Protein AF-A0A087AH52-F1 (afdb_monomer_lite)

Radius of gyration: 27.97 Å; chains: 1; bounding box: 68×34×110 Å

Sequence (231 aa):
MNVKKIAAAGIAAACLISVAACGGNGSADSNNKSGVTYPEIKLGETGKDLKAEITFFNGRTDMGLASYPGKNWESYMKDFNEMYPGIKVKVQTDSNYADSALTRLQANNDSWDVMMIPAVDRSEFSNYFVSYGATEDMDKEIKLANEKAYDGQTYGIATDGQTSGVVYNAKVFKDAGVTELPKTPEEFQAALKKIKENTKAIPLYTNFAEAWAMAPGTPTSAATRPATRSS

pLDDT: mean 82.82, std 21.47, range [30.58, 98.0]

Organism: NCBI:txid35760

Foldseek 3Di:
DDDDDDDDDDDDDDDPDDDDDDDDDDDDPFPPPPPDAQVNDDQLPPCLVDAEEFEEEEAPVLLVDPPNPDNHPVNVQVVSCVSRVRYHYHYDHDNVRQVVVVVVQVVVDRPHDHYDDHPDDLVCLSVRFGFNAFLVSVVVVAPPQVVSHDRRTRGDGDPDDDAAEEAEDPVLLVQLVNPDDDPDPVSLVVSLVSSVVRHQWNQWDQVVVRVVSVDPGHHTYGTDDRDDDDD

Secondary structure (DSSP, 8-state):
--------------------------------TT---GGG--TTTTTTT--EEEEEEES--GGGSTT-SS--HHHHHHHHHHH-TTEEEEEEE-TTHHHHHHHHHHTTSSS-SEE---S--GGGHHHHS---EEHHHHHHHSTTTTTTEETTEE----SS-----EEE-HHHHHHTT--S---SHHHHHHHHHHHHHH-SB-SEE--TT-GGGGSTTPPEEES--B-----

InterPro domains:
  IPR006059 Bacterial-type extracellular solute-binding protein [PF01547] (70-224)
  IPR050490 Bacterial solute-binding protein 1 [PTHR43649] (11-212)

Structure (mmCIF, N/CA/C/O backbone):
data_AF-A0A087AH52-F1
#
_entry.id   AF-A0A087AH52-F1
#
loop_
_atom_site.group_PDB
_atom_site.id
_atom_site.type_symbol
_atom_site.label_atom_id
_atom_site.label_alt_id
_atom_site.label_comp_id
_atom_site.label_asym_id
_atom_site.label_entity_id
_atom_site.label_seq_id
_atom_site.pdbx_PDB_ins_code
_atom_site.Cartn_x
_atom_site.Cartn_y
_atom_site.Cartn_z
_atom_site.occupancy
_atom_site.B_iso_or_equiv
_atom_site.auth_seq_id
_atom_site.auth_comp_id
_atom_site.auth_asym_id
_atom_site.auth_atom_id
_atom_site.pdbx_PDB_model_num
ATOM 1 N N . MET A 1 1 ? 39.778 16.224 -73.971 1.00 31.42 1 MET A N 1
ATOM 2 C CA . MET A 1 1 ? 40.735 15.186 -74.418 1.00 31.42 1 MET A CA 1
ATOM 3 C C . MET A 1 1 ? 41.570 14.786 -73.210 1.00 31.42 1 MET A C 1
ATOM 5 O O . MET A 1 1 ? 42.331 15.611 -72.742 1.00 31.42 1 MET A O 1
ATOM 9 N N . ASN A 1 2 ? 41.202 13.693 -72.527 1.00 30.58 2 ASN A N 1
ATOM 10 C CA . ASN A 1 2 ? 41.826 12.352 -72.641 1.00 30.58 2 ASN A CA 1
ATOM 11 C C . ASN A 1 2 ? 43.027 12.249 -71.660 1.00 30.58 2 ASN A C 1
ATOM 13 O O . ASN A 1 2 ? 43.923 13.063 -71.771 1.00 30.58 2 ASN A O 1
ATOM 17 N N . VAL A 1 3 ? 43.154 11.327 -70.688 1.00 39.75 3 VAL A N 1
ATOM 18 C CA . VAL A 1 3 ? 42.605 9.967 -70.508 1.00 39.75 3 VAL A CA 1
ATOM 19 C C . VAL A 1 3 ? 42.610 9.552 -69.013 1.00 39.75 3 VAL A C 1
ATOM 21 O O . VAL A 1 3 ? 43.434 9.998 -68.226 1.00 39.75 3 VAL A O 1
ATOM 24 N N . LYS A 1 4 ? 41.669 8.653 -68.698 1.00 35.91 4 LYS A N 1
ATOM 25 C CA . LYS A 1 4 ? 41.404 7.809 -67.511 1.00 35.91 4 LYS A CA 1
ATOM 26 C C . LYS A 1 4 ? 42.568 6.924 -67.007 1.00 35.91 4 LYS A C 1
ATOM 28 O O . LYS A 1 4 ? 43.430 6.598 -67.819 1.00 35.91 4 LYS A O 1
ATOM 33 N N . LYS A 1 5 ? 42.389 6.373 -65.775 1.00 39.25 5 LYS A N 1
ATOM 34 C CA . LYS A 1 5 ? 42.704 5.004 -65.222 1.00 39.25 5 LYS A CA 1
ATOM 35 C C . LYS A 1 5 ? 43.359 5.109 -63.816 1.00 39.25 5 LYS A C 1
ATOM 37 O O . LYS A 1 5 ? 44.187 5.989 -63.668 1.00 39.25 5 LYS A O 1
ATOM 42 N N . ILE A 1 6 ? 43.118 4.346 -62.732 1.00 45.62 6 ILE A N 1
ATOM 43 C CA . ILE A 1 6 ? 42.482 3.053 -62.339 1.00 45.62 6 ILE A CA 1
ATOM 44 C C . ILE A 1 6 ? 42.368 3.116 -60.778 1.00 45.62 6 ILE A C 1
ATOM 46 O O . ILE A 1 6 ? 43.299 3.601 -60.150 1.00 45.62 6 ILE A O 1
ATOM 50 N N . ALA A 1 7 ? 41.199 2.950 -60.142 1.00 35.47 7 ALA A N 1
ATOM 51 C CA . ALA A 1 7 ? 40.598 1.746 -59.517 1.00 35.47 7 ALA A CA 1
ATOM 52 C C . ALA A 1 7 ? 41.152 1.261 -58.146 1.00 35.47 7 ALA A C 1
ATOM 54 O O . ALA A 1 7 ? 42.284 0.802 -58.061 1.00 35.47 7 ALA A O 1
ATOM 55 N N . ALA A 1 8 ? 40.269 1.264 -57.132 1.00 35.78 8 ALA A N 1
ATOM 56 C CA . ALA A 1 8 ? 40.063 0.258 -56.066 1.00 35.78 8 ALA A CA 1
ATOM 57 C C . ALA A 1 8 ? 38.744 0.654 -55.346 1.00 35.78 8 ALA A C 1
ATOM 59 O O . ALA A 1 8 ? 38.687 1.711 -54.733 1.00 35.78 8 ALA A O 1
ATOM 60 N N . ALA A 1 9 ? 37.566 0.090 -55.634 1.00 35.44 9 ALA A N 1
ATOM 61 C CA . ALA A 1 9 ? 37.052 -1.254 -55.337 1.00 35.44 9 ALA A CA 1
ATOM 62 C C . ALA A 1 9 ? 36.956 -1.564 -53.827 1.00 35.44 9 ALA A C 1
ATOM 64 O O . ALA A 1 9 ? 37.942 -1.918 -53.193 1.00 35.44 9 ALA A O 1
ATOM 65 N N . GLY A 1 10 ? 35.729 -1.466 -53.298 1.00 35.03 10 GLY A N 1
ATOM 66 C CA . GLY A 1 10 ? 35.311 -1.913 -51.968 1.00 35.03 10 GLY A CA 1
ATOM 67 C C . GLY A 1 10 ? 33.794 -1.748 -51.796 1.00 35.03 10 GLY A C 1
ATOM 68 O O . GLY A 1 10 ? 33.344 -0.763 -51.226 1.00 35.03 10 GLY A O 1
ATOM 69 N N . ILE A 1 11 ? 33.010 -2.675 -52.359 1.00 39.00 11 ILE A N 1
ATOM 70 C CA . ILE A 1 11 ? 31.549 -2.800 -52.196 1.00 39.00 11 ILE A CA 1
ATOM 71 C C . ILE A 1 11 ? 31.272 -3.977 -51.255 1.00 39.00 11 ILE A C 1
ATOM 73 O O . ILE A 1 11 ? 31.766 -5.066 -51.532 1.00 39.00 11 ILE A O 1
ATOM 77 N N . ALA A 1 12 ? 30.457 -3.757 -50.216 1.00 38.88 12 ALA A N 1
ATOM 78 C CA . ALA A 1 12 ? 29.401 -4.644 -49.679 1.00 38.88 12 ALA A CA 1
ATOM 79 C C . ALA A 1 12 ? 28.967 -4.083 -48.304 1.00 38.88 12 ALA A C 1
ATOM 81 O O . ALA A 1 12 ? 29.761 -4.050 -47.374 1.00 38.88 12 ALA A O 1
ATOM 82 N N . ALA A 1 13 ? 27.827 -3.400 -48.173 1.00 37.38 13 ALA A N 1
ATOM 83 C CA . ALA A 1 13 ? 26.468 -3.951 -48.095 1.00 37.38 13 ALA A CA 1
ATOM 84 C C . ALA A 1 13 ? 26.208 -4.767 -46.811 1.00 37.38 13 ALA A C 1
ATOM 86 O O . ALA A 1 13 ? 26.451 -5.967 -46.777 1.00 37.38 13 ALA A O 1
ATOM 87 N N . ALA A 1 14 ? 25.638 -4.104 -45.799 1.00 38.28 14 ALA A N 1
ATOM 88 C CA . ALA A 1 14 ? 24.735 -4.704 -44.812 1.00 38.28 14 ALA A CA 1
ATOM 89 C C . ALA A 1 14 ? 23.877 -3.598 -44.167 1.00 38.28 14 ALA A C 1
ATOM 91 O O . ALA A 1 14 ? 24.086 -3.194 -43.026 1.00 38.28 14 ALA A O 1
ATOM 92 N N . CYS A 1 15 ? 22.917 -3.068 -44.931 1.00 39.41 15 CYS A N 1
ATOM 93 C CA . CYS A 1 15 ? 21.769 -2.375 -44.354 1.00 39.41 15 CYS A CA 1
ATOM 94 C C . CYS A 1 15 ? 20.817 -3.444 -43.809 1.00 39.41 15 CYS A C 1
ATOM 96 O O . CYS A 1 15 ? 20.178 -4.143 -44.591 1.00 39.41 15 CYS A O 1
ATOM 98 N N . LEU A 1 16 ? 20.711 -3.562 -42.487 1.00 41.31 16 LEU A N 1
ATOM 99 C CA . LEU A 1 16 ? 19.579 -4.220 -41.838 1.00 41.31 16 LEU A CA 1
ATOM 100 C C . LEU A 1 16 ? 18.700 -3.128 -41.233 1.00 41.31 16 LEU A C 1
ATOM 102 O O . LEU A 1 16 ? 18.855 -2.738 -40.082 1.00 41.31 16 LEU A O 1
ATOM 106 N N . ILE A 1 17 ? 17.805 -2.604 -42.070 1.00 48.72 17 ILE A N 1
ATOM 107 C CA . ILE A 1 17 ? 16.614 -1.878 -41.636 1.00 48.72 17 ILE A CA 1
ATOM 108 C C . ILE A 1 17 ? 15.491 -2.913 -41.633 1.00 48.72 17 ILE A C 1
ATOM 110 O O . ILE A 1 17 ? 15.076 -3.405 -42.680 1.00 48.72 17 ILE A O 1
ATOM 114 N N . SER A 1 18 ? 15.036 -3.288 -40.447 1.00 44.72 18 SER A N 1
ATOM 115 C CA . SER A 1 18 ? 13.793 -4.017 -40.173 1.00 44.72 18 SER A CA 1
ATOM 116 C C . SER A 1 18 ? 13.484 -3.656 -38.717 1.00 44.72 18 SER A C 1
ATOM 118 O O . SER A 1 18 ? 14.305 -3.925 -37.856 1.00 44.72 18 SER A O 1
ATOM 120 N N . VAL A 1 19 ? 12.427 -2.935 -38.359 1.00 47.91 19 VAL A N 1
ATOM 121 C CA . VAL A 1 19 ? 11.028 -3.145 -38.718 1.00 47.91 19 VAL A CA 1
ATOM 122 C C . VAL A 1 19 ? 10.315 -1.791 -38.715 1.00 47.91 19 VAL A C 1
ATOM 124 O O . VAL A 1 19 ? 10.335 -1.067 -37.725 1.00 47.91 19 VAL A O 1
ATOM 127 N N . ALA A 1 20 ? 9.655 -1.473 -39.827 1.00 48.66 20 ALA A N 1
ATOM 128 C CA . ALA A 1 20 ? 8.549 -0.533 -39.828 1.00 48.66 20 ALA A CA 1
ATOM 129 C C . ALA A 1 20 ? 7.316 -1.280 -39.302 1.00 48.66 20 ALA A C 1
ATOM 131 O O . ALA A 1 20 ? 6.776 -2.142 -39.994 1.00 48.66 20 ALA A O 1
ATOM 132 N N . ALA A 1 21 ? 6.893 -0.970 -38.078 1.00 41.81 21 ALA A N 1
ATOM 133 C CA . ALA A 1 21 ? 5.553 -1.276 -37.600 1.00 41.81 21 ALA A CA 1
ATOM 134 C C . ALA A 1 21 ? 4.705 -0.014 -37.804 1.00 41.81 21 ALA A C 1
ATOM 136 O O . ALA A 1 21 ? 4.865 0.985 -37.107 1.00 41.81 21 ALA A O 1
ATOM 137 N N . CYS A 1 22 ? 3.854 -0.033 -38.827 1.00 51.62 22 CYS A N 1
ATOM 138 C CA . CYS A 1 22 ? 2.815 0.968 -39.017 1.00 51.62 22 CYS A CA 1
ATOM 139 C C . CYS A 1 22 ? 1.631 0.656 -38.094 1.00 51.62 22 CYS A C 1
ATOM 141 O O . CYS A 1 22 ? 1.093 -0.446 -38.164 1.00 51.62 22 CYS A O 1
ATOM 143 N N . GLY A 1 23 ? 1.162 1.655 -37.342 1.00 37.69 23 GLY A N 1
ATOM 144 C CA . GLY A 1 23 ? -0.216 1.702 -36.847 1.00 37.69 23 GLY A CA 1
ATOM 145 C C . GLY A 1 23 ?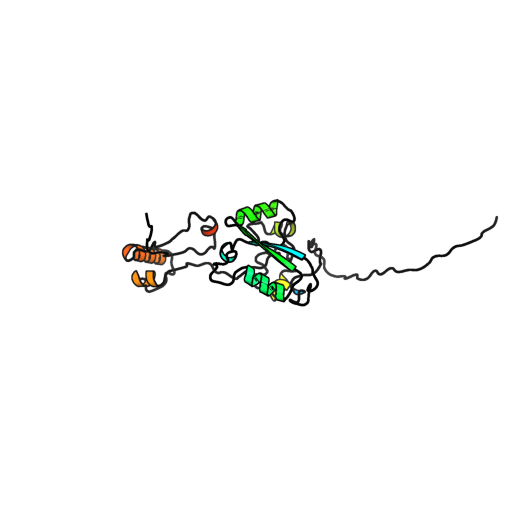 -0.373 2.351 -35.475 1.00 37.69 23 GLY A C 1
ATOM 146 O O . GLY A 1 23 ? -0.037 1.733 -34.477 1.00 37.69 23 GLY A O 1
ATOM 147 N N . GLY A 1 24 ? -0.961 3.552 -35.428 1.00 31.25 24 GLY A N 1
ATOM 148 C CA . GLY A 1 24 ? -1.567 4.102 -34.209 1.00 31.25 24 GLY A CA 1
ATOM 149 C C . GLY A 1 24 ? -1.030 5.466 -33.791 1.00 31.25 24 GLY A C 1
ATOM 150 O O . GLY A 1 24 ? 0.031 5.586 -33.199 1.00 31.25 24 GLY A O 1
ATOM 151 N N . ASN A 1 25 ? -1.792 6.505 -34.106 1.00 41.78 25 ASN A N 1
ATOM 152 C CA . ASN A 1 25 ? -1.559 7.884 -33.710 1.00 41.78 25 ASN A CA 1
ATOM 153 C C . ASN A 1 25 ? -1.815 8.057 -32.200 1.00 41.78 25 ASN A C 1
ATOM 155 O O . ASN A 1 25 ? -2.970 8.077 -31.785 1.00 41.78 25 ASN A O 1
ATOM 159 N N . GLY A 1 26 ? -0.755 8.216 -31.408 1.00 31.47 26 GLY A N 1
ATOM 160 C CA . GLY A 1 26 ? -0.831 8.541 -29.985 1.00 31.47 26 GLY A CA 1
ATOM 161 C C . GLY A 1 26 ? 0.561 8.825 -29.435 1.00 31.47 26 GLY A C 1
ATOM 162 O O . GLY A 1 26 ? 1.330 7.904 -29.185 1.00 31.47 26 GLY A O 1
ATOM 163 N N . SER A 1 27 ? 0.907 10.105 -29.309 1.00 40.59 27 SER A N 1
ATOM 164 C CA . SER A 1 27 ? 2.109 10.533 -28.598 1.00 40.59 27 SER A CA 1
ATOM 165 C C . SER A 1 27 ? 2.006 10.114 -27.134 1.00 40.59 27 SER A C 1
ATOM 167 O O . SER A 1 27 ? 1.254 10.724 -26.386 1.00 40.59 27 SER A O 1
ATOM 169 N N . ALA A 1 28 ? 2.800 9.132 -26.728 1.00 40.09 28 ALA A N 1
ATOM 170 C CA . ALA A 1 28 ? 3.216 8.959 -25.347 1.00 40.09 28 ALA A CA 1
ATOM 171 C C . ALA A 1 28 ? 4.722 8.704 -25.379 1.00 40.09 28 ALA A C 1
ATOM 173 O O . ALA A 1 28 ? 5.181 7.680 -25.884 1.00 40.09 28 ALA A O 1
ATOM 174 N N . ASP A 1 29 ? 5.488 9.684 -24.906 1.00 41.81 29 ASP A N 1
ATOM 175 C CA . ASP A 1 29 ? 6.926 9.566 -24.696 1.00 41.81 29 ASP A CA 1
ATOM 176 C C . ASP A 1 29 ? 7.144 8.527 -23.588 1.00 41.81 29 ASP A C 1
ATOM 178 O O . ASP A 1 29 ? 7.034 8.792 -22.389 1.00 41.81 29 ASP A O 1
ATOM 182 N N . SER A 1 30 ? 7.288 7.271 -24.001 1.00 46.94 30 SER A N 1
ATOM 183 C CA . SER A 1 30 ? 7.420 6.140 -23.102 1.00 46.94 30 SER A CA 1
ATOM 184 C C . SER A 1 30 ? 8.832 6.141 -22.524 1.00 46.94 30 SER A C 1
ATOM 186 O O . SER A 1 30 ? 9.767 5.660 -23.160 1.00 46.94 30 SER A O 1
ATOM 188 N N . ASN A 1 31 ? 8.972 6.602 -21.278 1.00 55.53 31 ASN A N 1
ATOM 189 C CA . ASN A 1 31 ? 10.197 6.538 -20.462 1.00 55.53 31 ASN A CA 1
ATOM 190 C C . ASN A 1 31 ? 10.726 5.102 -20.192 1.00 55.53 31 ASN A C 1
ATOM 192 O O . ASN A 1 31 ? 11.600 4.889 -19.352 1.00 55.53 31 ASN A O 1
ATOM 196 N N . ASN A 1 32 ? 10.225 4.089 -20.904 1.00 58.91 32 ASN A N 1
ATOM 197 C CA . ASN A 1 32 ? 10.656 2.704 -20.801 1.00 58.91 32 ASN A CA 1
ATOM 198 C C . ASN A 1 32 ? 11.791 2.405 -21.795 1.00 58.91 32 ASN A C 1
ATOM 200 O O . ASN A 1 32 ? 11.557 1.991 -22.928 1.00 58.91 32 ASN A O 1
ATOM 204 N N . LYS A 1 33 ? 13.042 2.570 -21.351 1.00 56.81 33 LYS A N 1
ATOM 205 C CA . LYS A 1 33 ? 14.242 2.304 -22.173 1.00 56.81 33 LYS A CA 1
ATOM 206 C C . LYS A 1 33 ? 14.393 0.840 -22.618 1.00 56.81 33 LYS A C 1
ATOM 208 O O . LYS A 1 33 ? 15.148 0.577 -23.547 1.00 56.81 33 LYS A O 1
ATOM 213 N N . SER A 1 34 ? 13.715 -0.097 -21.949 1.00 63.31 34 SER A N 1
ATOM 214 C CA . SER A 1 34 ? 13.733 -1.532 -22.271 1.00 63.31 34 SER A CA 1
ATOM 215 C C . SER A 1 34 ? 12.694 -1.904 -23.338 1.00 63.31 34 SER A C 1
ATOM 217 O O . SER A 1 34 ? 12.833 -2.920 -24.011 1.00 63.31 34 SER A O 1
ATOM 219 N N . GLY A 1 35 ? 11.640 -1.092 -23.491 1.00 76.06 35 GLY A N 1
ATOM 220 C CA . GLY A 1 35 ? 10.516 -1.370 -24.389 1.00 76.06 35 GLY A CA 1
ATOM 221 C C . GLY A 1 35 ? 9.603 -2.523 -23.951 1.00 76.06 35 GLY A C 1
ATOM 222 O O . GLY A 1 35 ? 8.629 -2.787 -24.640 1.00 76.06 35 GLY A O 1
ATOM 223 N N . VAL A 1 36 ? 9.891 -3.188 -22.823 1.00 84.38 36 VAL A N 1
ATOM 224 C CA . VAL A 1 36 ? 9.095 -4.306 -22.283 1.00 84.38 36 VAL A CA 1
ATOM 225 C C . VAL A 1 36 ? 8.054 -3.791 -21.296 1.00 84.38 36 VAL A C 1
ATOM 227 O O . VAL A 1 36 ? 8.402 -3.157 -20.298 1.00 84.38 36 VAL A O 1
ATOM 230 N N . THR A 1 37 ? 6.791 -4.100 -21.548 1.00 91.56 37 THR A N 1
ATOM 231 C CA . THR A 1 37 ? 5.650 -3.777 -20.685 1.00 91.56 37 THR A CA 1
ATOM 232 C C . THR A 1 37 ? 5.288 -4.951 -19.774 1.00 91.56 37 THR A C 1
ATOM 234 O O . THR A 1 37 ? 5.687 -6.092 -19.995 1.00 91.56 37 THR A O 1
ATOM 237 N N . TYR A 1 38 ? 4.540 -4.679 -18.709 1.00 93.56 38 TYR A N 1
ATOM 238 C CA . TYR A 1 38 ? 4.148 -5.667 -17.707 1.00 93.56 38 TYR A CA 1
ATOM 239 C C . TYR A 1 38 ? 3.416 -6.888 -18.293 1.00 93.56 38 TYR A C 1
ATOM 241 O O . TYR A 1 38 ? 3.819 -7.998 -17.941 1.00 93.56 38 TYR A O 1
ATOM 249 N N . PRO A 1 39 ? 2.435 -6.754 -19.215 1.00 93.81 39 PRO A N 1
ATOM 250 C CA . PRO A 1 39 ? 1.752 -7.918 -19.794 1.00 93.81 39 PRO A CA 1
ATOM 251 C C . PRO A 1 39 ? 2.673 -8.848 -20.604 1.00 93.81 39 PRO A C 1
ATOM 253 O O . PRO A 1 39 ? 2.341 -10.005 -20.848 1.00 93.81 39 PRO A O 1
ATOM 256 N N . GLU A 1 40 ? 3.845 -8.367 -21.025 1.00 93.56 40 GLU A N 1
ATOM 257 C CA . GLU A 1 40 ? 4.819 -9.142 -21.801 1.00 93.56 40 GLU A CA 1
ATOM 258 C C . GLU A 1 40 ? 5.793 -9.934 -20.909 1.00 93.56 40 GLU A C 1
ATOM 260 O O . GLU A 1 40 ? 6.549 -10.784 -21.395 1.00 93.56 40 GLU A O 1
ATOM 265 N N . ILE A 1 41 ? 5.798 -9.677 -19.596 1.00 94.50 41 ILE A N 1
ATOM 266 C CA . ILE A 1 41 ? 6.715 -10.317 -18.652 1.00 94.50 41 ILE A CA 1
ATOM 267 C C . ILE A 1 41 ? 6.185 -11.691 -18.244 1.00 94.50 41 ILE A C 1
ATOM 269 O O . ILE A 1 41 ? 5.160 -11.828 -17.581 1.00 94.50 41 ILE A O 1
ATOM 273 N N . LYS A 1 42 ? 6.968 -12.728 -18.546 1.00 94.94 42 LYS A N 1
ATOM 274 C CA . LYS A 1 42 ? 6.778 -14.079 -18.014 1.00 94.94 42 LYS A CA 1
ATOM 275 C C . LYS A 1 42 ? 7.718 -14.298 -16.835 1.00 94.94 42 LYS A C 1
ATOM 277 O O . LYS A 1 42 ? 8.934 -14.408 -17.015 1.00 94.94 42 LYS A O 1
ATOM 282 N N . LEU A 1 43 ? 7.160 -14.358 -15.626 1.00 93.88 43 LEU A N 1
ATOM 283 C CA . LEU A 1 43 ? 7.929 -14.562 -14.395 1.00 93.88 43 LEU A CA 1
ATOM 284 C C . LEU A 1 43 ? 8.724 -15.876 -14.446 1.00 93.88 43 LEU A C 1
ATOM 286 O O . LEU A 1 43 ? 8.173 -16.943 -14.704 1.00 93.88 43 LEU A O 1
ATOM 290 N N . GLY A 1 44 ? 10.032 -15.788 -14.200 1.00 92.50 44 GLY A N 1
ATOM 291 C CA . GLY A 1 44 ? 10.971 -16.912 -14.247 1.00 92.50 44 GLY A CA 1
ATOM 292 C C . GLY A 1 44 ? 11.576 -17.197 -15.625 1.00 92.50 44 GLY A C 1
ATOM 293 O O . GLY A 1 44 ? 12.468 -18.047 -15.720 1.00 92.50 44 GLY A O 1
ATOM 294 N N . GLU A 1 45 ? 11.148 -16.476 -16.666 1.00 94.44 45 GLU A N 1
ATOM 295 C CA . GLU A 1 45 ? 11.693 -16.549 -18.028 1.00 94.44 45 GLU A CA 1
ATOM 296 C C . GLU A 1 45 ? 12.281 -15.200 -18.458 1.00 94.44 45 GLU A C 1
ATOM 298 O O . GLU A 1 45 ? 13.486 -15.090 -18.702 1.00 94.44 45 GLU A O 1
ATOM 303 N N . THR A 1 46 ? 11.448 -14.158 -18.514 1.00 94.06 46 THR A N 1
ATOM 304 C CA . THR A 1 46 ? 11.852 -12.822 -18.961 1.00 94.06 46 THR A CA 1
ATOM 305 C C . THR A 1 46 ? 12.855 -12.225 -17.975 1.00 94.06 46 THR A C 1
ATOM 307 O O . THR A 1 46 ? 12.559 -12.118 -16.786 1.00 94.06 46 THR A O 1
ATOM 310 N N . GLY A 1 47 ? 14.039 -11.832 -18.461 1.00 91.50 47 GLY A N 1
ATOM 311 C CA . GLY A 1 47 ? 15.076 -11.159 -17.666 1.00 91.50 47 GLY A CA 1
ATOM 312 C C . GLY A 1 47 ? 15.835 -12.054 -16.678 1.00 91.50 47 GLY A C 1
ATOM 313 O O . GLY A 1 47 ? 16.472 -11.545 -15.758 1.00 91.50 47 GLY A O 1
ATOM 314 N N . LYS A 1 48 ? 15.771 -13.383 -16.823 1.00 92.75 48 LYS A N 1
ATOM 315 C CA . LYS A 1 48 ? 16.394 -14.335 -15.883 1.00 92.75 48 LYS A CA 1
ATOM 316 C C . LYS A 1 48 ? 17.922 -14.212 -15.784 1.00 92.75 48 LYS A C 1
ATOM 318 O O . LYS A 1 48 ? 18.509 -14.545 -14.757 1.00 92.75 48 LYS A O 1
ATOM 323 N N . ASP A 1 49 ? 18.565 -13.763 -16.851 1.00 92.50 49 ASP A N 1
ATOM 324 C CA . ASP A 1 49 ? 20.009 -13.573 -16.973 1.00 92.50 49 ASP A CA 1
ATOM 325 C C . ASP A 1 49 ? 20.488 -12.179 -16.531 1.00 92.50 49 ASP A C 1
ATOM 327 O O . ASP A 1 49 ? 21.699 -11.934 -16.479 1.00 92.50 49 ASP A O 1
ATOM 331 N N . LEU A 1 50 ? 19.564 -11.281 -16.167 1.00 93.69 50 LEU A N 1
ATOM 332 C CA . LEU A 1 50 ? 19.896 -9.940 -15.703 1.00 93.69 50 LEU A CA 1
ATOM 333 C C . LEU A 1 50 ? 20.738 -9.984 -14.428 1.00 93.69 50 LEU A C 1
ATOM 335 O O . LEU A 1 50 ? 20.465 -10.726 -13.481 1.00 93.69 50 LEU A O 1
ATOM 339 N N . LYS A 1 51 ? 21.750 -9.115 -14.397 1.00 96.19 51 LYS A N 1
ATOM 340 C CA . LYS A 1 51 ? 22.554 -8.830 -13.211 1.00 96.19 51 LYS A CA 1
ATOM 341 C C . LYS A 1 51 ? 22.373 -7.373 -12.845 1.00 96.19 51 LYS A C 1
ATOM 343 O O . LYS A 1 51 ? 22.823 -6.498 -13.581 1.00 96.19 51 LYS A O 1
ATOM 348 N N . ALA A 1 52 ? 21.711 -7.127 -11.727 1.00 94.75 52 ALA A N 1
ATOM 349 C CA . ALA A 1 52 ? 21.391 -5.782 -11.281 1.00 94.75 52 ALA A CA 1
ATOM 350 C C . ALA A 1 52 ? 21.373 -5.715 -9.756 1.00 94.75 52 ALA A C 1
ATOM 352 O O . ALA A 1 52 ? 21.178 -6.720 -9.071 1.00 94.75 52 ALA A O 1
ATOM 353 N N . GLU A 1 53 ? 21.553 -4.514 -9.229 1.00 96.94 53 GLU A N 1
ATOM 354 C CA . GLU A 1 53 ? 21.216 -4.200 -7.851 1.00 96.94 53 GLU A CA 1
ATOM 355 C C . GLU A 1 53 ? 20.177 -3.085 -7.892 1.00 96.94 53 GLU A C 1
ATOM 357 O O . GLU A 1 53 ? 20.441 -2.047 -8.488 1.00 96.94 53 GLU A O 1
ATOM 362 N N . ILE A 1 54 ? 19.008 -3.330 -7.305 1.00 96.75 54 ILE A N 1
ATOM 363 C CA . ILE A 1 54 ? 17.897 -2.378 -7.272 1.00 96.75 54 ILE A CA 1
ATOM 364 C C . ILE A 1 54 ? 17.555 -2.015 -5.832 1.00 96.75 54 ILE A C 1
ATOM 366 O O . ILE A 1 54 ? 17.662 -2.843 -4.926 1.00 96.75 54 ILE A O 1
ATOM 370 N N . THR A 1 55 ? 17.113 -0.787 -5.612 1.00 98.00 55 THR A N 1
ATOM 371 C CA . THR A 1 55 ? 16.684 -0.256 -4.324 1.00 98.00 55 THR A CA 1
ATOM 372 C C . THR A 1 55 ? 15.167 -0.117 -4.293 1.00 98.00 55 THR A C 1
ATOM 374 O O . THR A 1 55 ? 14.584 0.643 -5.066 1.00 98.00 55 THR A O 1
ATOM 377 N N . PHE A 1 56 ? 14.533 -0.826 -3.357 1.00 97.62 56 PHE A N 1
ATOM 378 C CA . PHE A 1 56 ? 13.100 -0.759 -3.091 1.00 97.62 56 PHE A CA 1
ATOM 379 C C . PHE A 1 56 ? 12.820 0.072 -1.833 1.00 97.62 56 PHE A C 1
ATOM 381 O O . PHE A 1 56 ? 13.157 -0.342 -0.723 1.00 97.62 56 PHE A O 1
ATOM 388 N N . PHE A 1 57 ? 12.181 1.230 -2.003 1.00 97.31 57 PHE A N 1
ATOM 389 C CA . PHE A 1 57 ? 11.824 2.153 -0.929 1.00 97.31 57 PHE A CA 1
ATOM 390 C C . PHE A 1 57 ? 10.334 2.054 -0.552 1.00 97.31 57 PHE A C 1
ATOM 392 O O . PHE A 1 57 ? 9.463 2.184 -1.410 1.00 97.31 57 PHE A O 1
ATOM 399 N N . ASN A 1 58 ? 10.015 1.817 0.727 1.00 96.38 58 ASN A N 1
ATOM 400 C CA . ASN A 1 58 ? 8.626 1.676 1.190 1.00 96.38 58 ASN A CA 1
ATOM 401 C C . ASN A 1 58 ? 8.396 2.120 2.649 1.00 96.38 58 ASN A C 1
ATOM 403 O O . ASN A 1 58 ? 9.336 2.281 3.422 1.00 96.38 58 ASN A O 1
ATOM 407 N N . GLY A 1 59 ? 7.130 2.294 3.042 1.00 94.62 59 GLY A N 1
ATOM 408 C CA . GLY A 1 59 ? 6.750 2.717 4.400 1.00 94.62 59 GLY A CA 1
ATOM 409 C C . GLY A 1 59 ? 6.557 1.585 5.417 1.00 94.62 59 GLY A C 1
ATOM 410 O O . GLY A 1 59 ? 6.221 1.849 6.569 1.00 94.62 59 GLY A O 1
ATOM 411 N N . ARG A 1 60 ? 6.745 0.315 5.030 1.00 95.44 60 ARG A N 1
ATOM 412 C CA . ARG A 1 60 ? 6.535 -0.859 5.899 1.00 95.44 60 ARG A CA 1
ATOM 413 C C . ARG A 1 60 ? 7.778 -1.156 6.731 1.00 95.44 60 ARG A C 1
ATOM 415 O O . ARG A 1 60 ? 8.441 -2.179 6.550 1.00 95.44 60 ARG A O 1
ATOM 422 N N . THR A 1 61 ? 8.101 -0.235 7.639 1.00 95.44 61 THR A N 1
ATOM 423 C CA . THR A 1 61 ? 9.240 -0.351 8.568 1.00 95.44 61 THR A CA 1
ATOM 424 C C . THR A 1 61 ? 9.136 -1.596 9.450 1.00 95.44 61 THR A C 1
ATOM 426 O O . THR A 1 61 ? 10.145 -2.238 9.731 1.00 95.44 61 THR A O 1
ATOM 429 N N . ASP A 1 62 ? 7.915 -1.994 9.814 1.00 95.25 62 ASP A N 1
ATOM 430 C CA . ASP A 1 62 ? 7.610 -3.215 10.558 1.00 95.25 62 ASP A CA 1
ATOM 431 C C . ASP A 1 62 ? 8.130 -4.476 9.851 1.00 95.25 62 ASP A C 1
ATOM 433 O O . ASP A 1 62 ? 8.756 -5.320 10.490 1.00 95.25 62 ASP A O 1
ATOM 437 N N . MET A 1 63 ? 7.945 -4.576 8.530 1.00 96.81 63 MET A N 1
ATOM 438 C CA . MET A 1 63 ? 8.426 -5.696 7.707 1.00 96.81 63 MET A CA 1
ATOM 439 C C . MET A 1 63 ? 9.940 -5.670 7.458 1.00 96.81 63 MET A C 1
ATOM 441 O O . MET A 1 63 ? 10.488 -6.650 6.952 1.00 96.81 63 MET A O 1
ATOM 445 N N . GLY A 1 64 ? 10.625 -4.573 7.788 1.00 92.94 64 GLY A N 1
ATOM 446 C CA . GLY A 1 64 ? 12.087 -4.494 7.768 1.00 92.94 64 GLY A CA 1
ATOM 447 C C . GLY A 1 64 ? 12.750 -5.170 8.973 1.00 92.94 64 GLY A C 1
ATOM 448 O O . GLY A 1 64 ? 13.959 -5.392 8.963 1.00 92.94 64 GLY A O 1
ATOM 449 N N . LEU A 1 65 ? 11.982 -5.507 10.014 1.00 92.69 65 LEU A N 1
ATOM 450 C CA . LEU A 1 65 ? 12.502 -6.091 11.247 1.00 92.69 65 LEU A CA 1
ATOM 451 C C . LEU A 1 65 ? 12.505 -7.624 11.194 1.00 92.69 65 LEU A C 1
ATOM 453 O O . LEU A 1 65 ? 11.546 -8.260 10.755 1.00 92.69 65 LEU A O 1
ATOM 457 N N . ALA A 1 66 ? 13.552 -8.239 11.750 1.00 91.81 66 ALA A N 1
ATOM 458 C CA . ALA A 1 66 ? 13.607 -9.691 11.952 1.00 91.81 66 ALA A CA 1
ATOM 459 C C . ALA A 1 66 ? 12.555 -10.192 12.963 1.00 91.81 66 ALA A C 1
ATOM 461 O O . ALA A 1 66 ? 12.168 -11.354 12.935 1.00 91.81 66 ALA A O 1
ATOM 462 N N . SER A 1 67 ? 12.080 -9.313 13.851 1.00 94.25 67 SER A N 1
ATOM 463 C CA . SER A 1 67 ? 11.036 -9.607 14.837 1.00 94.25 67 SER A CA 1
ATOM 464 C C . SER A 1 67 ? 9.612 -9.503 14.284 1.00 94.25 67 SER A C 1
ATOM 466 O O . SER A 1 67 ? 8.660 -9.686 15.045 1.00 94.25 67 SER A O 1
ATOM 468 N N . TYR A 1 68 ? 9.443 -9.186 12.995 1.00 96.44 68 TYR A N 1
ATOM 469 C CA . TYR A 1 68 ? 8.124 -9.123 12.378 1.00 96.44 68 TYR A CA 1
ATOM 470 C C . TYR A 1 68 ? 7.416 -10.483 12.518 1.00 96.44 68 TYR A C 1
ATOM 472 O O . TYR A 1 68 ? 7.981 -11.501 12.125 1.00 96.44 68 TYR A O 1
ATOM 480 N N . PRO A 1 69 ? 6.189 -10.539 13.069 1.00 93.94 69 PRO A N 1
ATOM 481 C CA . PRO A 1 69 ? 5.516 -11.812 13.334 1.00 93.94 69 PRO A CA 1
ATOM 482 C C . PRO A 1 69 ? 5.037 -12.530 12.063 1.00 93.94 69 PRO A C 1
ATOM 484 O O . PRO A 1 69 ? 4.644 -13.692 12.131 1.00 93.94 69 PRO A O 1
ATOM 487 N N . GLY A 1 70 ? 5.012 -11.834 10.923 1.00 95.25 70 GLY A N 1
ATOM 488 C CA . GLY A 1 70 ? 4.638 -12.386 9.625 1.00 95.25 70 GLY A CA 1
ATOM 489 C C . GLY A 1 70 ? 5.837 -12.599 8.702 1.00 95.25 70 GLY A C 1
ATOM 490 O O . GLY A 1 70 ? 6.990 -12.636 9.123 1.00 95.25 70 GLY A O 1
ATOM 491 N N . LYS A 1 71 ? 5.560 -12.695 7.400 1.00 96.38 71 LYS A N 1
ATOM 492 C CA . LYS A 1 71 ? 6.601 -12.775 6.371 1.00 96.38 71 LYS A CA 1
ATOM 493 C C . LYS A 1 71 ? 7.220 -11.396 6.138 1.00 96.38 71 LYS A C 1
ATOM 495 O O . LYS A 1 71 ? 6.531 -10.484 5.691 1.00 96.38 71 LYS A O 1
ATOM 500 N N . ASN A 1 72 ? 8.496 -11.248 6.477 1.00 97.19 72 ASN A N 1
ATOM 501 C CA . ASN A 1 72 ? 9.232 -9.988 6.384 1.00 97.19 72 ASN A CA 1
ATOM 502 C C . ASN A 1 72 ? 9.855 -9.784 4.988 1.00 97.19 72 ASN A C 1
ATOM 504 O O . ASN A 1 72 ? 9.795 -10.669 4.128 1.00 97.19 72 ASN A O 1
ATOM 508 N N . TRP A 1 73 ? 10.464 -8.618 4.755 1.00 97.19 73 TRP A N 1
ATOM 509 C CA . TRP A 1 73 ? 11.063 -8.301 3.458 1.00 97.19 73 TRP A CA 1
ATOM 510 C C . TRP A 1 73 ? 12.205 -9.238 3.072 1.00 97.19 73 TRP A C 1
ATOM 512 O O . TRP A 1 73 ? 12.270 -9.653 1.919 1.00 97.19 73 TRP A O 1
ATOM 522 N N . GLU A 1 74 ? 13.054 -9.632 4.022 1.00 95.81 74 GLU A N 1
ATOM 523 C CA . GLU A 1 74 ? 14.141 -10.586 3.777 1.00 95.81 74 GLU A CA 1
ATOM 524 C C . GLU A 1 74 ? 13.612 -11.911 3.206 1.00 95.81 74 GLU A C 1
ATOM 526 O O . GLU A 1 74 ? 14.127 -12.407 2.204 1.00 95.81 74 GLU A O 1
ATOM 531 N N . SER A 1 75 ? 12.527 -12.443 3.777 1.00 96.81 75 SER A N 1
ATOM 532 C CA . SER A 1 75 ? 11.897 -13.666 3.280 1.00 96.81 75 SER A CA 1
ATOM 533 C C . SER A 1 75 ? 11.281 -13.494 1.890 1.00 96.81 75 SER A C 1
ATOM 535 O O . SER A 1 75 ? 11.377 -14.415 1.086 1.00 96.81 75 SER A O 1
ATOM 537 N N . TYR A 1 76 ? 10.672 -12.346 1.573 1.00 97.44 76 TYR A N 1
ATOM 538 C CA . TYR A 1 76 ? 10.185 -12.087 0.211 1.00 97.44 76 TYR A CA 1
ATOM 539 C C . TYR A 1 76 ? 11.326 -11.975 -0.803 1.00 97.44 76 TYR A C 1
ATOM 541 O O . TYR A 1 76 ? 11.208 -12.506 -1.906 1.00 97.44 76 TYR A O 1
ATOM 549 N N . MET A 1 77 ? 12.428 -11.308 -0.446 1.00 96.69 77 MET A N 1
ATOM 550 C CA . MET A 1 77 ? 13.575 -11.159 -1.347 1.00 96.69 77 MET A CA 1
ATOM 551 C C . MET A 1 77 ? 14.266 -12.496 -1.596 1.00 96.69 77 MET A C 1
ATOM 553 O O . MET A 1 77 ? 14.677 -12.762 -2.721 1.00 96.69 77 MET A O 1
ATOM 557 N N . LYS A 1 78 ? 14.322 -13.371 -0.585 1.00 96.19 78 LYS A N 1
ATOM 558 C CA . LYS A 1 78 ? 14.810 -14.740 -0.752 1.00 96.19 78 LYS A CA 1
ATOM 559 C C . LYS A 1 78 ? 14.010 -15.494 -1.817 1.00 96.19 78 LYS A C 1
ATOM 561 O O . LYS A 1 78 ? 14.608 -15.987 -2.768 1.00 96.19 78 LYS A O 1
ATOM 566 N N . ASP A 1 79 ? 12.685 -15.527 -1.695 1.00 97.31 79 ASP A N 1
ATOM 567 C CA . ASP A 1 79 ? 11.821 -16.227 -2.654 1.00 97.31 79 ASP A CA 1
ATOM 568 C C . ASP A 1 79 ? 11.924 -15.618 -4.062 1.00 97.31 79 ASP A C 1
ATOM 570 O O . ASP A 1 79 ? 11.957 -16.335 -5.060 1.00 97.31 79 ASP A O 1
ATOM 574 N N . PHE A 1 80 ? 12.036 -14.289 -4.159 1.00 97.06 80 PHE A N 1
ATOM 575 C CA . PHE A 1 80 ? 12.302 -13.614 -5.429 1.00 97.06 80 PHE A CA 1
ATOM 576 C C . PHE A 1 80 ? 13.650 -14.044 -6.031 1.00 97.06 80 PHE A C 1
ATOM 578 O O . PHE A 1 80 ? 13.731 -14.339 -7.224 1.00 97.06 80 PHE A O 1
ATOM 585 N N . ASN A 1 81 ? 14.704 -14.132 -5.216 1.00 95.38 81 ASN A N 1
ATOM 586 C CA . ASN A 1 81 ? 16.039 -14.512 -5.671 1.00 95.38 81 ASN A CA 1
ATOM 587 C C . ASN A 1 81 ? 16.181 -15.988 -6.045 1.00 95.38 81 ASN A C 1
ATOM 589 O O . ASN A 1 81 ? 17.063 -16.313 -6.838 1.00 95.38 81 ASN A O 1
ATOM 593 N N . GLU A 1 82 ? 15.310 -16.871 -5.556 1.00 96.12 82 GLU A N 1
ATOM 594 C CA . GLU A 1 82 ? 15.226 -18.245 -6.065 1.00 96.12 82 GLU A CA 1
ATOM 595 C C . GLU A 1 82 ? 14.826 -18.266 -7.553 1.00 96.12 82 GLU A C 1
ATOM 597 O O . GLU A 1 82 ? 15.320 -19.096 -8.319 1.00 96.12 82 GLU A O 1
ATOM 602 N N . MET A 1 83 ? 13.995 -17.313 -7.989 1.00 95.62 83 MET A N 1
ATOM 603 C CA . MET A 1 83 ? 13.579 -17.162 -9.386 1.00 95.62 83 MET A CA 1
ATOM 604 C C . MET A 1 83 ? 14.549 -16.293 -10.207 1.00 95.62 83 MET A C 1
ATOM 606 O O . MET A 1 83 ? 14.858 -16.627 -11.353 1.00 95.62 83 MET A O 1
ATOM 610 N N . TYR A 1 84 ? 15.054 -15.212 -9.606 1.00 96.88 84 TYR A N 1
ATOM 611 C CA . TYR A 1 84 ? 15.944 -14.220 -10.217 1.00 96.88 84 TYR A CA 1
ATOM 612 C C . TYR A 1 84 ? 17.227 -14.029 -9.385 1.00 96.88 84 TYR A C 1
ATOM 614 O O . TYR A 1 84 ? 17.374 -13.033 -8.668 1.00 96.88 84 TYR A O 1
ATOM 622 N N . PRO A 1 85 ? 18.198 -14.957 -9.467 1.00 96.00 85 PRO A N 1
ATOM 623 C CA . PRO A 1 85 ? 19.380 -14.944 -8.599 1.00 96.00 85 PRO A CA 1
ATOM 624 C C . PRO A 1 85 ? 20.377 -13.822 -8.921 1.00 96.00 85 PRO A C 1
ATOM 626 O O . PRO A 1 85 ? 21.224 -13.494 -8.093 1.00 96.00 85 PRO A O 1
ATOM 629 N N . GLY A 1 86 ? 20.309 -13.236 -10.122 1.00 96.62 86 GLY A N 1
ATOM 630 C CA . GLY A 1 86 ? 21.197 -12.151 -10.548 1.00 96.62 86 GLY A CA 1
ATOM 631 C C . GLY A 1 86 ? 20.766 -10.752 -10.093 1.00 96.62 86 GLY A C 1
ATOM 632 O O . GLY A 1 86 ? 21.560 -9.817 -10.197 1.00 96.62 86 GLY A O 1
ATOM 633 N N . ILE A 1 87 ? 19.543 -10.592 -9.577 1.00 97.31 87 ILE A N 1
ATOM 634 C CA . ILE A 1 87 ? 18.980 -9.289 -9.202 1.00 97.31 87 ILE A CA 1
ATOM 635 C C . ILE A 1 87 ? 18.982 -9.146 -7.684 1.00 97.31 87 ILE A C 1
ATOM 637 O O . ILE A 1 87 ? 18.150 -9.724 -6.994 1.00 97.31 87 ILE A O 1
ATOM 641 N N . LYS A 1 88 ? 19.882 -8.337 -7.136 1.00 96.88 88 LYS A N 1
ATOM 642 C CA . LYS A 1 88 ? 19.910 -8.060 -5.699 1.00 96.88 88 LYS A CA 1
ATOM 643 C C . LYS A 1 88 ? 18.975 -6.904 -5.359 1.00 96.88 88 LYS A C 1
ATOM 645 O O . LYS A 1 88 ? 19.132 -5.812 -5.893 1.00 96.88 88 LYS A O 1
ATOM 650 N N . VAL A 1 89 ? 18.053 -7.116 -4.424 1.00 97.44 89 VAL A N 1
ATOM 651 C CA . VAL A 1 89 ? 17.116 -6.074 -3.984 1.00 97.44 89 VAL A CA 1
ATOM 652 C C . VAL A 1 89 ? 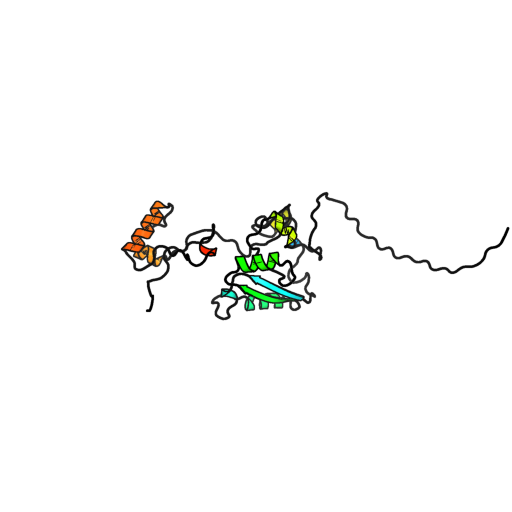17.525 -5.531 -2.615 1.00 97.44 89 VAL A C 1
ATOM 654 O O . VAL A 1 89 ? 17.549 -6.254 -1.620 1.00 97.44 89 VAL A O 1
ATOM 657 N N . LYS A 1 90 ? 17.852 -4.241 -2.556 1.00 97.19 90 LYS A N 1
ATOM 658 C CA . LYS A 1 90 ? 18.118 -3.485 -1.329 1.00 97.19 90 LYS A CA 1
ATOM 659 C C . LYS A 1 90 ? 16.831 -2.830 -0.845 1.00 97.19 90 LYS A C 1
ATOM 661 O O . LYS A 1 90 ? 16.336 -1.901 -1.473 1.00 97.19 90 LYS A O 1
ATOM 666 N N . VAL A 1 91 ? 16.306 -3.276 0.290 1.00 97.25 91 VAL A N 1
ATOM 667 C CA . VAL A 1 91 ? 15.100 -2.679 0.878 1.00 97.25 91 VAL A CA 1
ATOM 668 C C . VAL A 1 91 ? 15.480 -1.514 1.788 1.00 97.25 91 VAL A C 1
ATOM 670 O O . VAL A 1 91 ? 16.314 -1.659 2.679 1.00 97.25 91 VAL A O 1
ATOM 673 N N . GLN A 1 92 ? 14.859 -0.358 1.565 1.00 96.44 92 GLN A N 1
ATOM 674 C CA . GLN A 1 92 ? 14.957 0.822 2.418 1.00 96.44 92 GLN A CA 1
ATOM 675 C C . GLN A 1 92 ? 13.566 1.181 2.939 1.00 96.44 92 GLN A C 1
ATOM 677 O O . GLN A 1 92 ? 12.596 1.189 2.182 1.00 96.44 92 GLN A O 1
ATOM 682 N N . THR A 1 93 ? 13.466 1.505 4.227 1.00 96.38 93 THR A N 1
ATOM 683 C CA . THR A 1 93 ? 12.194 1.889 4.847 1.00 96.38 93 THR A CA 1
ATOM 684 C C . THR A 1 93 ? 12.333 3.162 5.660 1.00 96.38 93 THR A C 1
ATOM 686 O O . THR A 1 93 ? 13.358 3.354 6.311 1.00 96.38 93 THR A O 1
ATOM 689 N N . ASP A 1 94 ? 11.294 3.991 5.668 1.00 93.75 94 ASP A N 1
ATOM 690 C CA . ASP A 1 94 ? 11.239 5.228 6.452 1.00 93.75 94 ASP A CA 1
ATOM 691 C C . ASP A 1 94 ? 9.888 5.327 7.167 1.00 93.75 94 ASP A C 1
ATOM 693 O O . ASP A 1 94 ? 8.851 5.009 6.584 1.00 93.75 94 ASP A O 1
ATOM 697 N N . SER A 1 95 ? 9.897 5.735 8.438 1.00 91.00 95 SER A N 1
ATOM 698 C CA . SER A 1 95 ? 8.675 5.948 9.216 1.00 91.00 95 SER A CA 1
ATOM 699 C C . SER A 1 95 ? 7.906 7.185 8.757 1.00 91.00 95 SER A C 1
ATOM 701 O O . SER A 1 95 ? 6.680 7.161 8.765 1.00 91.00 95 SER A O 1
ATOM 703 N N . ASN A 1 96 ? 8.598 8.238 8.308 1.00 91.81 96 ASN A N 1
ATOM 704 C CA . ASN A 1 96 ? 7.975 9.406 7.687 1.00 91.81 96 ASN A CA 1
ATOM 705 C C . ASN A 1 96 ? 7.921 9.248 6.159 1.00 91.81 96 ASN A C 1
ATOM 707 O O . ASN A 1 96 ? 8.405 10.084 5.394 1.00 91.81 96 ASN A O 1
ATOM 711 N N . TYR A 1 97 ? 7.371 8.115 5.713 1.00 93.00 97 TYR A N 1
ATOM 712 C CA . TYR A 1 97 ? 7.487 7.669 4.328 1.00 93.00 97 TYR A CA 1
ATOM 713 C C . TYR A 1 97 ? 7.007 8.701 3.304 1.00 93.00 97 TYR A C 1
ATOM 715 O O . TYR A 1 97 ? 7.693 8.924 2.310 1.00 93.00 97 TYR A O 1
ATOM 723 N N . ALA A 1 98 ? 5.847 9.323 3.534 1.00 90.25 98 ALA A N 1
ATOM 724 C CA . ALA A 1 98 ? 5.222 10.217 2.562 1.00 90.25 98 ALA A CA 1
ATOM 725 C C . ALA A 1 98 ? 6.132 11.404 2.199 1.00 90.25 98 ALA A C 1
ATOM 727 O O . ALA A 1 98 ? 6.383 11.641 1.015 1.00 90.25 98 ALA A O 1
ATOM 728 N N . ASP A 1 99 ? 6.684 12.084 3.206 1.00 92.62 99 ASP A N 1
ATOM 729 C CA . ASP A 1 99 ? 7.560 13.241 3.006 1.00 92.62 99 ASP A CA 1
ATOM 730 C C . ASP A 1 99 ? 8.917 12.823 2.426 1.00 92.62 99 ASP A C 1
ATOM 732 O O . ASP A 1 99 ? 9.427 13.449 1.489 1.00 92.62 99 ASP A O 1
ATOM 736 N N . SER A 1 100 ? 9.500 11.736 2.945 1.00 94.75 100 SER A N 1
ATOM 737 C CA . SER A 1 100 ? 10.790 11.224 2.476 1.00 94.75 100 SER A CA 1
ATOM 738 C C . SER A 1 100 ? 10.718 10.741 1.023 1.00 94.75 100 SER A C 1
ATOM 740 O O . SER A 1 100 ? 11.639 10.993 0.245 1.00 94.75 100 SER A O 1
ATOM 742 N N . ALA A 1 101 ? 9.628 10.077 0.628 1.00 95.44 101 ALA A N 1
ATOM 743 C CA . ALA A 1 101 ? 9.407 9.614 -0.741 1.00 95.44 101 ALA A CA 1
ATOM 744 C C . ALA A 1 101 ? 9.229 10.783 -1.705 1.00 95.44 101 ALA A C 1
ATOM 746 O O . ALA A 1 101 ? 9.883 10.807 -2.745 1.00 95.44 101 ALA A O 1
ATOM 747 N N . LEU A 1 102 ? 8.418 11.781 -1.338 1.00 94.75 102 LEU A N 1
ATOM 748 C CA . LEU A 1 102 ? 8.234 12.974 -2.161 1.00 94.75 102 LEU A CA 1
ATOM 749 C C . LEU A 1 102 ? 9.551 13.742 -2.341 1.00 94.75 102 LEU A C 1
ATOM 751 O O . LEU A 1 102 ? 9.894 14.119 -3.458 1.00 94.75 102 LEU A O 1
ATOM 755 N N . THR A 1 103 ? 10.335 13.889 -1.269 1.00 95.00 103 THR A N 1
ATOM 756 C CA . THR A 1 103 ? 11.661 14.526 -1.325 1.00 95.00 103 THR A CA 1
ATOM 757 C C . THR A 1 103 ? 12.607 13.790 -2.279 1.00 95.00 103 THR A C 1
ATOM 759 O O . THR A 1 103 ? 13.276 14.416 -3.100 1.00 95.00 103 THR A O 1
ATOM 762 N N . ARG A 1 104 ? 12.658 12.451 -2.212 1.00 95.25 104 ARG A N 1
ATOM 763 C CA . ARG A 1 104 ? 13.489 11.631 -3.114 1.00 95.25 104 ARG A CA 1
ATOM 764 C C . ARG A 1 104 ? 13.030 11.709 -4.567 1.00 95.25 104 ARG A C 1
ATOM 766 O O . ARG A 1 104 ? 13.870 11.736 -5.462 1.00 95.25 104 ARG A O 1
ATOM 773 N N . LEU A 1 105 ? 11.720 11.761 -4.790 1.00 94.50 105 LEU A N 1
ATOM 774 C CA . LEU A 1 105 ? 11.135 11.907 -6.117 1.00 94.50 105 LEU A CA 1
ATOM 775 C C . LEU A 1 105 ? 11.530 13.251 -6.744 1.00 94.50 105 LEU A C 1
ATOM 777 O O . LEU A 1 105 ? 12.030 13.300 -7.864 1.00 94.50 105 LEU A O 1
ATOM 781 N N . GLN A 1 106 ? 11.391 14.337 -5.980 1.00 92.56 106 GLN A N 1
ATOM 782 C CA . GLN A 1 106 ? 11.732 15.697 -6.409 1.00 92.56 106 GLN A CA 1
ATOM 783 C C . GLN A 1 106 ? 13.235 15.907 -6.611 1.00 92.56 106 GLN A C 1
ATOM 785 O O . GLN A 1 106 ? 13.630 16.721 -7.445 1.00 92.56 106 GLN A O 1
ATOM 790 N N . ALA A 1 107 ? 14.078 15.166 -5.885 1.00 93.94 107 ALA A N 1
ATOM 791 C CA . ALA A 1 107 ? 15.522 15.173 -6.105 1.00 93.94 107 ALA A CA 1
ATOM 792 C C . ALA A 1 107 ? 15.918 14.644 -7.497 1.00 93.94 107 ALA A C 1
ATOM 794 O O . ALA A 1 107 ? 17.027 14.935 -7.944 1.00 93.94 107 ALA A O 1
ATOM 795 N N . ASN A 1 108 ? 15.025 13.897 -8.164 1.00 90.69 108 ASN A N 1
ATOM 796 C CA . ASN A 1 108 ? 15.157 13.419 -9.540 1.00 90.69 108 ASN A CA 1
ATOM 797 C C . ASN A 1 108 ? 16.537 12.803 -9.841 1.00 90.69 108 ASN A C 1
ATOM 799 O O . ASN A 1 108 ? 17.254 13.230 -10.748 1.00 90.69 108 ASN A O 1
ATOM 803 N N . ASN A 1 109 ? 16.929 11.827 -9.021 1.00 90.44 109 ASN A N 1
ATOM 804 C CA . ASN A 1 109 ? 18.190 11.097 -9.135 1.00 90.44 109 ASN A CA 1
ATOM 805 C C . ASN A 1 109 ? 17.958 9.577 -9.098 1.00 90.44 109 ASN A C 1
ATOM 807 O O . ASN A 1 109 ? 16.832 9.112 -8.950 1.00 90.44 109 ASN A O 1
ATOM 811 N N . ASP A 1 110 ? 19.039 8.813 -9.206 1.00 87.12 110 ASP A N 1
ATOM 812 C CA . ASP A 1 110 ? 19.074 7.349 -9.281 1.00 87.12 110 ASP A CA 1
ATOM 813 C C . ASP A 1 110 ? 19.244 6.660 -7.911 1.00 87.12 110 ASP A C 1
ATOM 815 O O . ASP A 1 110 ? 19.681 5.516 -7.822 1.00 87.12 110 ASP A O 1
ATOM 819 N N . SER A 1 111 ? 18.900 7.339 -6.808 1.00 89.00 111 SER A N 1
ATOM 820 C CA . SER A 1 111 ? 19.041 6.778 -5.450 1.00 89.00 111 SER A CA 1
ATOM 821 C C . SER A 1 111 ? 17.978 5.734 -5.072 1.00 89.00 111 SER A C 1
ATOM 823 O O . SER A 1 111 ? 18.014 5.182 -3.966 1.00 89.00 111 SER A O 1
ATOM 825 N N . TRP A 1 112 ? 17.018 5.479 -5.958 1.00 94.62 112 TRP A N 1
ATOM 826 C CA . TRP A 1 112 ? 15.929 4.520 -5.808 1.00 94.62 112 TRP A CA 1
ATOM 827 C C . TRP A 1 112 ? 15.536 3.970 -7.184 1.00 94.62 112 TRP A C 1
ATOM 829 O O . TRP A 1 112 ? 15.648 4.672 -8.184 1.00 94.62 112 TRP A O 1
ATOM 839 N N . ASP A 1 113 ? 15.038 2.734 -7.219 1.00 96.56 113 ASP A N 1
ATOM 840 C CA . ASP A 1 113 ? 14.587 2.081 -8.457 1.00 96.56 113 ASP A CA 1
ATOM 841 C C . ASP A 1 113 ? 13.085 1.782 -8.410 1.00 96.56 113 ASP A C 1
ATOM 843 O O . ASP A 1 113 ? 12.369 1.926 -9.397 1.00 96.56 113 ASP A O 1
ATOM 847 N N . VAL A 1 114 ? 12.590 1.386 -7.233 1.00 96.69 114 VAL A N 1
ATOM 848 C CA . VAL A 1 114 ? 11.174 1.107 -6.982 1.00 96.69 114 VAL A CA 1
ATOM 849 C C . VAL A 1 114 ? 10.759 1.826 -5.707 1.00 96.69 114 VAL A C 1
ATOM 851 O O . VAL A 1 114 ? 11.410 1.680 -4.673 1.00 96.69 114 VAL A O 1
ATOM 854 N N . MET A 1 115 ? 9.656 2.573 -5.745 1.00 97.12 115 MET A N 1
ATOM 855 C CA . MET A 1 115 ? 9.050 3.154 -4.546 1.00 97.12 115 MET A CA 1
ATOM 856 C C . MET A 1 115 ? 7.526 3.030 -4.562 1.00 97.12 115 MET A C 1
ATOM 858 O O . MET A 1 115 ? 6.913 2.976 -5.627 1.00 97.12 115 MET A O 1
ATOM 862 N N . MET A 1 116 ? 6.894 3.023 -3.387 1.00 95.44 116 MET A N 1
ATOM 863 C CA . MET A 1 116 ? 5.443 3.225 -3.304 1.00 95.44 116 MET A CA 1
ATOM 864 C C . MET A 1 116 ? 5.119 4.687 -3.645 1.00 95.44 116 MET A C 1
ATOM 866 O O . MET A 1 116 ? 5.620 5.601 -2.991 1.00 95.44 116 MET A O 1
ATOM 870 N N . ILE A 1 117 ? 4.293 4.921 -4.663 1.00 95.50 117 ILE A N 1
ATOM 871 C CA . ILE A 1 117 ? 4.042 6.268 -5.197 1.00 95.50 117 ILE A CA 1
ATOM 872 C C . ILE A 1 117 ? 3.464 7.191 -4.098 1.00 95.50 117 ILE A C 1
ATOM 874 O O . ILE A 1 117 ? 2.380 6.887 -3.585 1.00 95.50 117 ILE A O 1
ATOM 878 N N . PRO A 1 118 ? 4.145 8.301 -3.731 1.00 93.75 118 PRO A N 1
ATOM 879 C CA . PRO A 1 118 ? 3.632 9.266 -2.758 1.00 93.75 118 PRO A CA 1
ATOM 880 C C . PRO A 1 118 ? 2.485 10.109 -3.346 1.00 93.75 118 PRO A C 1
ATOM 882 O O . PRO A 1 118 ? 2.016 9.878 -4.462 1.00 93.75 118 PRO A O 1
ATOM 885 N N . ALA A 1 119 ? 1.989 11.088 -2.587 1.00 91.62 119 ALA A N 1
ATOM 886 C CA . ALA A 1 119 ? 0.951 12.003 -3.057 1.00 91.62 119 ALA A CA 1
ATOM 887 C C . ALA A 1 119 ? 1.511 12.962 -4.127 1.00 91.62 119 ALA A C 1
ATOM 889 O O . ALA A 1 119 ? 2.105 13.985 -3.803 1.00 91.62 119 ALA A O 1
ATOM 890 N N . VAL A 1 120 ? 1.330 12.597 -5.397 1.00 93.06 120 VAL A N 1
ATOM 891 C CA . VAL A 1 120 ? 1.785 13.327 -6.593 1.00 93.06 120 VAL A CA 1
ATOM 892 C C . VAL A 1 120 ? 0.614 13.427 -7.565 1.00 93.06 120 VAL A C 1
ATOM 894 O O . VAL A 1 120 ? -0.219 12.513 -7.611 1.00 93.06 120 VAL A O 1
ATOM 897 N N . ASP A 1 121 ? 0.529 14.525 -8.320 1.00 94.56 121 ASP A N 1
ATOM 898 C CA . ASP A 1 121 ? -0.502 14.665 -9.349 1.00 94.56 121 ASP A CA 1
ATOM 899 C C . ASP A 1 121 ? -0.333 13.571 -10.412 1.00 94.56 121 ASP A C 1
ATOM 901 O O . ASP A 1 121 ? 0.778 13.238 -10.830 1.00 94.56 121 ASP A O 1
ATOM 905 N N . ARG A 1 122 ? -1.452 13.009 -10.873 1.00 94.44 122 ARG A N 1
ATOM 906 C CA . ARG A 1 122 ? -1.434 11.978 -11.911 1.00 94.44 122 ARG A CA 1
ATOM 907 C C . ARG A 1 122 ? -0.781 12.489 -13.193 1.00 94.44 122 ARG A C 1
ATOM 909 O O . ARG A 1 122 ? -0.088 11.715 -13.846 1.00 94.44 122 ARG A O 1
ATOM 916 N N . SER A 1 123 ? -0.943 13.776 -13.519 1.00 96.06 123 SER A N 1
ATOM 917 C CA . SER A 1 123 ? -0.323 14.373 -14.705 1.00 96.06 123 SER A CA 1
ATOM 918 C C . SER A 1 123 ? 1.199 14.416 -14.656 1.00 96.06 123 SER A C 1
ATOM 920 O O . SER A 1 123 ? 1.836 14.613 -15.684 1.00 96.06 123 SER A O 1
ATOM 922 N N . GLU A 1 124 ? 1.791 14.245 -13.474 1.00 95.81 124 GLU A N 1
ATOM 923 C CA . GLU A 1 124 ? 3.239 14.232 -13.295 1.00 95.81 124 GLU A CA 1
ATOM 924 C C . GLU A 1 124 ? 3.827 12.819 -13.303 1.00 95.81 124 GLU A C 1
ATOM 926 O O . GLU A 1 124 ? 5.048 12.674 -13.303 1.00 95.81 124 GLU A O 1
ATOM 931 N N . PHE A 1 125 ? 3.009 11.759 -13.341 1.00 95.69 125 PHE A N 1
ATOM 932 C CA . PHE A 1 125 ? 3.523 10.389 -13.266 1.00 95.69 125 PHE A CA 1
ATOM 933 C C . PHE A 1 125 ? 4.533 10.070 -14.367 1.00 95.69 125 PHE A C 1
ATOM 935 O O . PHE A 1 125 ? 5.562 9.466 -14.074 1.00 95.69 125 PHE A O 1
ATOM 942 N N . SER A 1 126 ? 4.301 10.529 -15.599 1.00 94.81 126 SER A N 1
ATOM 943 C CA . SER A 1 126 ? 5.227 10.318 -16.717 1.00 94.81 126 SER A CA 1
ATOM 944 C C . SER A 1 126 ? 6.598 10.963 -16.507 1.00 94.81 126 SER A C 1
ATOM 946 O O . SER A 1 126 ? 7.575 10.501 -17.093 1.00 94.81 126 SER A O 1
ATOM 948 N N . ASN A 1 127 ? 6.691 11.999 -15.667 1.00 93.88 127 ASN A N 1
ATOM 949 C CA . ASN A 1 127 ? 7.949 12.691 -15.385 1.00 93.88 127 ASN A CA 1
ATOM 950 C C . ASN A 1 127 ? 8.872 11.869 -14.478 1.00 93.88 127 ASN A C 1
ATOM 952 O O . ASN A 1 127 ? 10.080 12.093 -14.490 1.00 93.88 127 ASN A O 1
ATOM 956 N N . TYR A 1 128 ? 8.315 10.937 -13.698 1.00 94.25 128 TYR A N 1
ATOM 957 C CA . TYR A 1 128 ? 9.047 10.245 -12.636 1.00 94.25 128 TYR A CA 1
ATOM 958 C C . TYR A 1 128 ? 8.989 8.718 -12.710 1.00 94.25 128 TYR A C 1
ATOM 960 O O . TYR A 1 128 ? 9.904 8.050 -12.232 1.00 94.25 128 TYR A O 1
ATOM 968 N N . PHE A 1 129 ? 7.922 8.150 -13.270 1.00 95.56 129 PHE A N 1
ATOM 969 C CA . PHE A 1 129 ? 7.663 6.715 -13.244 1.00 95.56 129 PHE A CA 1
ATOM 970 C C . PHE A 1 129 ? 7.623 6.126 -14.650 1.00 95.56 129 PHE A C 1
ATOM 972 O O . PHE A 1 129 ? 7.133 6.727 -15.608 1.00 95.56 129 PHE A O 1
ATOM 979 N N . VAL A 1 130 ? 8.114 4.894 -14.759 1.00 94.88 130 VAL A N 1
ATOM 980 C CA . VAL A 1 130 ? 8.011 4.100 -15.981 1.00 94.88 130 VAL A CA 1
ATOM 981 C C . VAL A 1 130 ? 6.580 3.582 -16.110 1.00 94.88 130 VAL A C 1
ATOM 983 O O . VAL A 1 130 ? 6.000 3.082 -15.147 1.00 94.88 130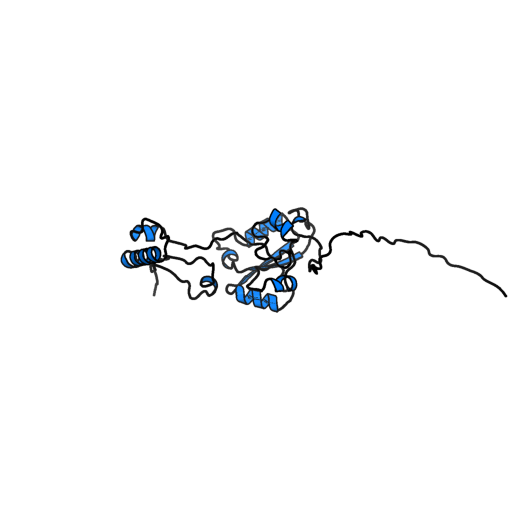 VAL A O 1
ATOM 986 N N . SER A 1 131 ? 6.007 3.693 -17.307 1.00 96.00 131 SER A N 1
ATOM 987 C CA . SER A 1 131 ? 4.716 3.074 -17.595 1.00 96.00 131 SER A CA 1
ATOM 988 C C . SER A 1 131 ? 4.860 1.552 -17.635 1.00 96.00 131 SER A C 1
ATOM 990 O O . SER A 1 131 ? 5.712 1.020 -18.348 1.00 96.00 131 SER A O 1
ATOM 992 N N . TYR A 1 132 ? 3.988 0.858 -16.908 1.00 95.88 132 TYR A N 1
ATOM 993 C CA . TYR A 1 132 ? 3.856 -0.596 -16.966 1.00 95.88 132 TYR A CA 1
ATOM 994 C C . TYR A 1 132 ? 3.146 -1.069 -18.242 1.00 95.88 132 TYR A C 1
ATOM 996 O O . TYR A 1 132 ? 3.244 -2.242 -18.574 1.00 95.88 132 TYR A O 1
ATOM 1004 N N . GLY A 1 133 ? 2.465 -0.185 -18.972 1.00 96.19 133 GLY A N 1
ATOM 1005 C CA . GLY A 1 133 ? 1.731 -0.508 -20.195 1.00 96.19 133 GLY A CA 1
ATOM 1006 C C . GLY A 1 133 ? 0.468 0.336 -20.356 1.00 96.19 133 GLY A C 1
ATOM 1007 O O . GLY A 1 133 ? 0.145 1.169 -19.499 1.00 96.19 133 GLY A O 1
ATOM 1008 N N . ALA A 1 134 ? -0.248 0.093 -21.456 1.00 97.19 134 ALA A N 1
ATOM 1009 C CA . ALA A 1 134 ? -1.566 0.669 -21.691 1.00 97.19 134 ALA A CA 1
ATOM 1010 C C . ALA A 1 134 ? -2.542 0.203 -20.607 1.00 97.19 134 ALA A C 1
ATOM 1012 O O . ALA A 1 134 ? -2.598 -0.979 -20.265 1.00 97.19 134 ALA A O 1
ATOM 1013 N N . THR A 1 135 ? -3.324 1.128 -20.055 1.00 97.44 135 THR A N 1
ATOM 1014 C CA . THR A 1 135 ? -4.240 0.838 -18.946 1.00 97.44 135 THR A CA 1
ATOM 1015 C C . THR A 1 135 ? -5.266 -0.229 -19.317 1.00 97.44 135 THR A C 1
ATOM 1017 O O . THR A 1 135 ? -5.595 -1.053 -18.474 1.00 97.44 135 THR A O 1
ATOM 1020 N N . GLU A 1 136 ? -5.725 -0.268 -20.570 1.00 97.00 136 GLU A N 1
ATOM 1021 C CA . GLU A 1 136 ? -6.661 -1.295 -21.049 1.00 97.00 136 GLU A CA 1
ATOM 1022 C C . GLU A 1 136 ? -6.074 -2.713 -21.062 1.00 97.00 136 GLU A C 1
ATOM 1024 O O . GLU A 1 136 ? -6.806 -3.685 -20.875 1.00 97.00 136 GLU A O 1
ATOM 1029 N N . ASP A 1 137 ? -4.763 -2.845 -21.262 1.00 96.81 137 ASP A N 1
ATOM 1030 C CA . ASP A 1 137 ? -4.078 -4.134 -21.205 1.00 96.81 137 ASP A CA 1
ATOM 1031 C C . ASP A 1 137 ? -3.761 -4.512 -19.764 1.00 96.81 137 ASP A C 1
ATOM 1033 O O . ASP A 1 137 ? -3.982 -5.650 -19.360 1.00 96.81 137 ASP A O 1
ATOM 1037 N N . MET A 1 138 ? -3.343 -3.538 -18.955 1.00 97.31 138 MET A N 1
ATOM 1038 C CA . MET A 1 138 ? -3.134 -3.737 -17.523 1.00 97.31 138 MET A CA 1
ATOM 1039 C C . MET A 1 138 ? -4.415 -4.173 -16.803 1.00 97.31 138 MET A C 1
ATOM 1041 O O . MET A 1 138 ? -4.346 -5.031 -15.931 1.00 97.31 138 MET A O 1
ATOM 1045 N N . ASP A 1 139 ? -5.584 -3.647 -17.176 1.00 96.25 139 ASP A N 1
ATOM 1046 C CA . ASP A 1 139 ? -6.876 -3.992 -16.555 1.00 96.25 139 ASP A CA 1
ATOM 1047 C C . ASP A 1 139 ? -7.284 -5.464 -16.768 1.00 96.25 139 ASP A C 1
ATOM 1049 O O . ASP A 1 139 ? -8.090 -6.010 -16.015 1.00 96.25 139 ASP A O 1
ATOM 1053 N N . LYS A 1 140 ? -6.689 -6.142 -17.760 1.00 97.00 140 LYS A N 1
ATOM 1054 C CA . LYS A 1 140 ? -6.876 -7.585 -17.989 1.00 97.00 140 LYS A CA 1
ATOM 1055 C C . LYS A 1 140 ? -6.039 -8.438 -17.030 1.00 97.00 140 LYS A C 1
ATOM 1057 O O . LYS A 1 140 ? -6.418 -9.572 -16.747 1.00 97.00 140 LYS A O 1
ATOM 1062 N N . GLU A 1 141 ? -4.935 -7.890 -16.524 1.00 96.06 141 GLU A N 1
ATOM 1063 C CA . GLU A 1 141 ? -3.939 -8.608 -15.719 1.00 96.06 141 GLU A CA 1
ATOM 1064 C C . GLU A 1 141 ? -4.038 -8.285 -14.222 1.00 96.06 141 GLU A C 1
ATOM 1066 O O . GLU A 1 141 ? -3.831 -9.152 -13.369 1.00 96.06 141 GLU A O 1
ATOM 1071 N N . ILE A 1 142 ? -4.363 -7.036 -13.879 1.00 95.81 142 ILE A N 1
ATOM 1072 C CA . ILE A 1 142 ? -4.386 -6.550 -12.499 1.00 95.81 142 ILE A CA 1
ATOM 1073 C C . ILE A 1 142 ? -5.687 -5.821 -12.173 1.00 95.81 142 ILE A C 1
ATOM 1075 O O . ILE A 1 142 ? -6.300 -5.152 -12.999 1.00 95.81 142 ILE A O 1
ATOM 1079 N N . LYS A 1 143 ? -6.085 -5.896 -10.903 1.00 95.75 143 LYS A N 1
ATOM 1080 C CA . LYS A 1 143 ? -7.160 -5.050 -10.374 1.00 95.75 143 LYS A CA 1
ATOM 1081 C C . LYS A 1 143 ? -6.643 -3.626 -10.182 1.00 95.75 143 LYS A C 1
ATOM 1083 O O . LYS A 1 143 ? -5.470 -3.437 -9.876 1.00 95.75 143 LYS A O 1
ATOM 1088 N N . LEU A 1 144 ? -7.549 -2.650 -10.262 1.00 94.88 144 LEU A N 1
ATOM 1089 C CA . LEU A 1 144 ? -7.251 -1.233 -10.009 1.00 94.88 144 LEU A CA 1
ATOM 1090 C C . LEU A 1 144 ? -6.191 -0.653 -10.968 1.00 94.88 144 LEU A C 1
ATOM 1092 O O . LEU A 1 144 ? -5.486 0.290 -10.610 1.00 94.88 144 LEU A O 1
ATOM 1096 N N . ALA A 1 145 ? -6.093 -1.171 -12.200 1.00 96.06 145 ALA A N 1
ATOM 1097 C CA . ALA A 1 145 ? -5.121 -0.713 -13.199 1.00 96.06 145 ALA A CA 1
ATOM 1098 C C . ALA A 1 145 ? -5.206 0.798 -13.491 1.00 96.06 145 ALA A C 1
ATOM 1100 O O . ALA A 1 145 ? -4.220 1.423 -13.883 1.00 96.06 145 ALA A O 1
ATOM 1101 N N . ASN A 1 146 ? -6.378 1.397 -13.276 1.00 95.31 146 ASN A N 1
ATOM 1102 C CA . ASN A 1 146 ? -6.652 2.816 -13.478 1.00 95.31 146 ASN A CA 1
ATOM 1103 C C . ASN A 1 146 ? -6.381 3.708 -12.245 1.00 95.31 146 ASN A C 1
ATOM 1105 O O . ASN A 1 146 ? -6.497 4.932 -12.342 1.00 95.31 146 ASN A O 1
ATOM 1109 N N . GLU A 1 147 ? -6.039 3.143 -11.080 1.00 95.00 147 GLU A N 1
ATOM 1110 C CA . GLU A 1 147 ? -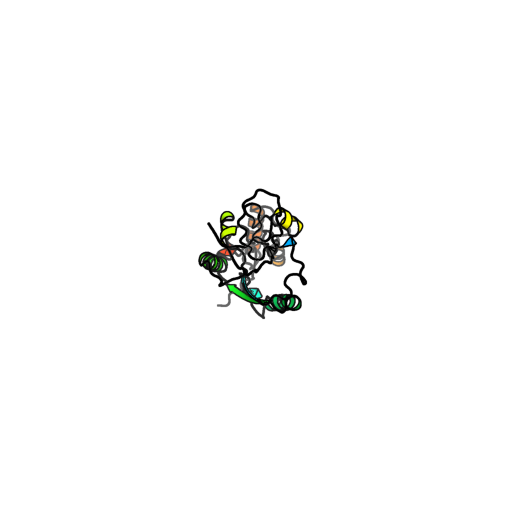5.864 3.914 -9.839 1.00 95.00 147 GLU A CA 1
ATOM 1111 C C . GLU A 1 147 ? -4.657 4.861 -9.915 1.00 95.00 147 GLU A C 1
ATOM 1113 O O . GLU A 1 147 ? -4.734 6.022 -9.495 1.00 95.00 147 GLU A O 1
ATOM 1118 N N . LYS A 1 148 ? -3.554 4.370 -10.489 1.00 96.81 148 LYS A N 1
ATOM 1119 C CA . LYS A 1 148 ? -2.307 5.110 -10.736 1.00 96.81 148 LYS A CA 1
ATOM 1120 C C . LYS A 1 148 ? -2.027 5.217 -12.237 1.00 96.81 148 LYS A C 1
ATOM 1122 O O . LYS A 1 148 ? -0.919 4.943 -12.693 1.00 96.81 148 LYS A O 1
ATOM 1127 N N . ALA A 1 149 ? -3.054 5.582 -13.002 1.00 97.00 149 ALA A N 1
ATOM 1128 C CA . ALA A 1 149 ? -2.970 5.789 -14.443 1.00 97.00 149 ALA A CA 1
ATOM 1129 C C . ALA A 1 149 ? -3.139 7.263 -14.830 1.00 97.00 149 ALA A C 1
ATOM 1131 O O . ALA A 1 149 ? -3.847 8.020 -14.157 1.00 97.00 149 ALA A O 1
ATOM 1132 N N . TYR A 1 150 ? -2.506 7.644 -15.935 1.00 97.88 150 TYR A N 1
ATOM 1133 C CA . TYR A 1 150 ? -2.651 8.944 -16.580 1.00 97.88 150 TYR A CA 1
ATOM 1134 C C . TYR A 1 150 ? -2.437 8.795 -18.089 1.00 97.88 150 TYR A C 1
ATOM 1136 O O . TYR A 1 150 ? -1.641 7.963 -18.509 1.00 97.88 150 TYR A O 1
ATOM 1144 N N . ASP A 1 151 ? -3.173 9.566 -18.891 1.00 96.81 151 ASP A N 1
ATOM 1145 C CA . ASP A 1 151 ? -3.084 9.565 -20.362 1.00 96.81 151 ASP A CA 1
ATOM 1146 C C . ASP A 1 151 ? -3.111 8.159 -21.005 1.00 96.81 151 ASP A C 1
ATOM 1148 O O . ASP A 1 151 ? -2.316 7.817 -21.874 1.00 96.81 151 ASP A O 1
ATOM 1152 N N . GLY A 1 152 ? -4.003 7.293 -20.508 1.00 96.88 152 GLY A N 1
ATOM 1153 C CA . GLY A 1 152 ? -4.164 5.920 -21.005 1.00 96.88 152 GLY A CA 1
ATOM 1154 C C . GLY A 1 152 ? -3.064 4.935 -20.592 1.00 96.88 152 GLY A C 1
ATOM 1155 O O . GLY A 1 152 ? -3.147 3.769 -20.968 1.00 96.88 152 GLY A O 1
ATOM 1156 N N . GLN A 1 153 ? -2.081 5.362 -19.797 1.00 97.75 153 GLN A N 1
ATOM 1157 C CA . GLN A 1 153 ? -0.958 4.546 -19.339 1.00 97.75 153 GLN A CA 1
ATOM 1158 C C . GLN A 1 153 ? -1.008 4.321 -17.822 1.00 97.75 153 GLN A C 1
ATOM 1160 O O . GLN A 1 153 ? -1.271 5.240 -17.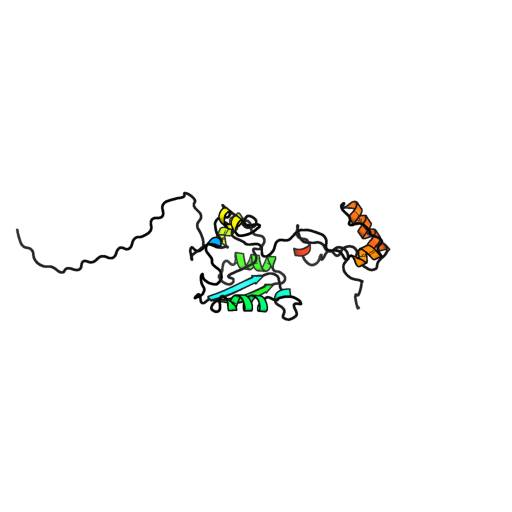044 1.00 97.75 153 GLN A O 1
ATOM 1165 N N . THR A 1 154 ? -0.695 3.104 -17.373 1.00 97.88 154 THR A N 1
ATOM 1166 C CA . THR A 1 154 ? -0.609 2.769 -15.940 1.00 97.88 154 THR A CA 1
ATOM 1167 C C . THR A 1 154 ? 0.831 2.898 -15.445 1.00 97.88 154 THR A C 1
ATOM 1169 O O . THR A 1 154 ? 1.744 2.320 -16.031 1.00 97.88 154 THR A O 1
ATOM 1172 N N . TYR A 1 155 ? 1.040 3.631 -14.349 1.00 97.31 155 TYR A N 1
ATOM 1173 C CA . TYR A 1 155 ? 2.363 3.946 -13.782 1.00 97.31 155 TYR A CA 1
ATOM 1174 C C . TYR A 1 155 ? 2.594 3.350 -12.392 1.00 97.31 155 TYR A C 1
ATOM 1176 O O . TYR A 1 155 ? 3.709 3.372 -11.877 1.00 97.31 155 TYR A O 1
ATOM 1184 N N . GLY A 1 156 ? 1.549 2.809 -11.770 1.00 96.81 156 GLY A N 1
ATOM 1185 C CA . GLY A 1 156 ? 1.633 2.171 -10.465 1.00 96.81 156 GLY A CA 1
ATOM 1186 C C . GLY A 1 156 ? 0.724 0.961 -10.377 1.00 96.81 156 GLY A C 1
ATOM 1187 O O . GLY A 1 156 ? -0.333 0.918 -11.002 1.00 96.81 156 GLY A O 1
ATOM 1188 N N . ILE A 1 157 ? 1.144 -0.003 -9.567 1.00 97.00 157 ILE A N 1
ATOM 1189 C CA . ILE A 1 157 ? 0.383 -1.208 -9.247 1.00 97.00 157 ILE A CA 1
ATOM 1190 C C . ILE A 1 157 ? 0.150 -1.197 -7.738 1.00 97.00 157 ILE A C 1
ATOM 1192 O O . ILE A 1 157 ? 1.099 -1.027 -6.968 1.00 97.00 157 ILE A O 1
ATOM 1196 N N . ALA A 1 158 ? -1.105 -1.345 -7.315 1.00 94.19 158 ALA A N 1
ATOM 1197 C CA . ALA A 1 158 ? -1.439 -1.427 -5.900 1.00 94.19 158 ALA A CA 1
ATOM 1198 C C . ALA A 1 158 ? -0.788 -2.669 -5.268 1.00 94.19 158 ALA A C 1
ATOM 1200 O O . ALA A 1 158 ? -0.841 -3.764 -5.827 1.00 94.19 158 ALA A O 1
ATOM 1201 N N . THR A 1 159 ? -0.175 -2.511 -4.093 1.00 92.38 159 THR A N 1
ATOM 1202 C CA . THR A 1 159 ? 0.445 -3.638 -3.375 1.00 92.38 159 THR A CA 1
ATOM 1203 C C . THR A 1 159 ? -0.582 -4.622 -2.832 1.00 92.38 159 THR A C 1
ATOM 1205 O O . THR A 1 159 ? -0.302 -5.813 -2.712 1.00 92.38 159 THR A O 1
ATOM 1208 N N . ASP A 1 160 ? -1.765 -4.120 -2.493 1.00 89.50 160 ASP A N 1
ATOM 1209 C CA . ASP A 1 160 ? -2.922 -4.863 -2.019 1.00 89.50 160 ASP A CA 1
ATOM 1210 C C . ASP A 1 160 ? -4.210 -4.072 -2.309 1.00 89.50 160 ASP A C 1
ATOM 1212 O O . ASP A 1 160 ? -4.183 -2.888 -2.638 1.00 89.50 160 ASP A O 1
ATOM 1216 N N . GLY A 1 161 ? -5.360 -4.743 -2.223 1.00 86.00 161 GLY A N 1
ATOM 1217 C CA . GLY A 1 161 ? -6.667 -4.090 -2.280 1.00 86.00 161 GLY A CA 1
ATOM 1218 C C . GLY A 1 161 ? -7.187 -3.863 -0.868 1.00 86.00 161 GLY A C 1
ATOM 1219 O O . GLY A 1 161 ? -7.418 -4.830 -0.141 1.00 86.00 161 GLY A O 1
ATOM 1220 N N . GLN A 1 162 ? -7.390 -2.605 -0.486 1.00 83.81 162 GLN A N 1
ATOM 1221 C CA . GLN A 1 162 ? -7.843 -2.231 0.853 1.00 83.81 162 GLN A CA 1
ATOM 1222 C C . GLN A 1 162 ? -9.240 -1.608 0.815 1.00 83.81 162 GLN A C 1
ATOM 1224 O O . GLN A 1 162 ? -9.650 -0.999 -0.171 1.00 83.81 162 GLN A O 1
ATOM 1229 N N . THR A 1 163 ? -9.978 -1.749 1.914 1.00 84.00 163 THR A N 1
ATOM 1230 C CA . THR A 1 163 ? -11.266 -1.078 2.126 1.00 84.00 163 THR A CA 1
ATOM 1231 C C . THR A 1 163 ? -11.184 -0.193 3.357 1.00 84.00 163 THR A C 1
ATOM 1233 O O . THR A 1 163 ? -10.657 -0.619 4.386 1.00 84.00 163 THR A O 1
ATOM 1236 N N . SER A 1 164 ? -11.761 1.003 3.295 1.00 84.19 164 SER A N 1
ATOM 1237 C CA . SER A 1 164 ? -11.878 1.867 4.467 1.00 84.19 164 SER A CA 1
ATOM 1238 C C . SER A 1 164 ? -12.954 1.343 5.419 1.00 84.19 164 SER A C 1
ATOM 1240 O O . SER A 1 164 ? -14.061 0.994 5.009 1.00 84.19 164 SER A O 1
ATOM 1242 N N . GLY A 1 165 ? -12.632 1.303 6.708 1.00 87.25 165 GLY A N 1
ATOM 1243 C CA . GLY A 1 165 ? -13.536 0.832 7.748 1.00 87.25 165 GLY A CA 1
ATOM 1244 C C . GLY A 1 165 ? -13.010 1.156 9.139 1.00 87.25 165 GLY A C 1
ATOM 1245 O O . GLY A 1 165 ? -12.012 1.859 9.295 1.00 87.25 165 GLY A O 1
ATOM 1246 N N . VAL A 1 166 ? -13.691 0.626 10.151 1.00 88.69 166 VAL A N 1
ATOM 1247 C CA . VAL A 1 166 ? -13.315 0.800 11.555 1.00 88.69 166 VAL A CA 1
ATOM 1248 C C . VAL A 1 166 ? -12.837 -0.533 12.112 1.00 88.69 166 VAL A C 1
ATOM 1250 O O . VAL A 1 166 ? -13.575 -1.520 12.111 1.00 88.69 166 VAL A O 1
ATOM 1253 N N . VAL A 1 167 ? -11.609 -0.560 12.625 1.00 90.94 167 VAL A N 1
ATOM 1254 C CA . VAL A 1 167 ? -11.113 -1.712 13.389 1.00 90.94 167 VAL A CA 1
ATOM 1255 C C . VAL A 1 167 ? -11.707 -1.635 14.791 1.00 90.94 167 VAL A C 1
ATOM 1257 O O . VAL A 1 167 ? -11.639 -0.576 15.413 1.00 90.94 167 VAL A O 1
ATOM 1260 N N . TYR A 1 168 ? -12.279 -2.733 15.294 1.00 92.38 168 TYR A N 1
ATOM 1261 C CA . TYR A 1 168 ? -12.893 -2.773 16.622 1.00 92.38 168 TYR A CA 1
ATOM 1262 C C . TYR A 1 168 ? -12.517 -4.016 17.429 1.00 92.38 168 TYR A C 1
ATOM 1264 O O . TYR A 1 168 ? -12.263 -5.093 16.888 1.00 92.38 168 TYR A O 1
ATOM 1272 N N . ASN A 1 169 ? -12.521 -3.881 18.757 1.00 94.62 169 ASN A N 1
ATOM 1273 C CA . ASN A 1 169 ? -12.356 -5.010 19.665 1.00 94.62 169 ASN A CA 1
ATOM 1274 C C . ASN A 1 169 ? -13.720 -5.627 20.020 1.00 94.62 169 ASN A C 1
ATOM 1276 O O . ASN A 1 169 ? -14.473 -5.083 20.832 1.00 94.62 169 ASN A O 1
ATOM 1280 N N . ALA A 1 170 ? -14.011 -6.801 19.453 1.00 94.25 170 ALA A N 1
ATOM 1281 C CA . ALA A 1 170 ? -15.280 -7.502 19.663 1.00 94.25 170 ALA A CA 1
ATOM 1282 C C . ALA A 1 170 ? -15.567 -7.839 21.138 1.00 94.25 170 ALA A C 1
ATOM 1284 O O . ALA A 1 170 ? -16.719 -7.782 21.570 1.00 94.25 170 ALA A O 1
ATOM 1285 N N . LYS A 1 171 ? -14.535 -8.137 21.942 1.00 94.81 171 LYS A N 1
ATOM 1286 C CA . LYS A 1 171 ? -14.705 -8.369 23.383 1.00 94.81 171 LYS A CA 1
ATOM 1287 C C . LYS A 1 171 ? -15.132 -7.092 24.106 1.00 94.81 171 LYS A C 1
ATOM 1289 O O . LYS A 1 171 ? -16.050 -7.151 24.914 1.00 94.81 171 LYS A O 1
ATOM 1294 N N . VAL A 1 172 ? -14.515 -5.950 23.798 1.00 96.06 172 VAL A N 1
ATOM 1295 C CA . VAL A 1 172 ? -14.885 -4.655 24.397 1.00 96.06 172 VAL A CA 1
ATOM 1296 C C . VAL A 1 172 ? -16.318 -4.271 24.029 1.00 96.06 172 VAL A C 1
ATOM 1298 O O . VAL A 1 172 ? -17.062 -3.823 24.894 1.00 96.06 172 VAL A O 1
ATOM 1301 N N . PHE A 1 173 ? -16.732 -4.498 22.780 1.00 96.06 173 PHE A N 1
ATOM 1302 C CA . PHE A 1 173 ? -18.114 -4.260 22.345 1.00 96.06 173 PHE A CA 1
ATOM 1303 C C . PHE A 1 173 ? -19.110 -5.126 23.125 1.00 96.06 173 PHE A C 1
ATOM 1305 O O . PHE A 1 173 ? -20.096 -4.610 23.655 1.00 96.06 173 PHE A O 1
ATOM 1312 N N . LYS A 1 174 ? -18.815 -6.424 23.265 1.00 94.44 174 LYS A N 1
ATOM 1313 C CA . LYS A 1 174 ? -19.633 -7.353 24.052 1.00 94.44 174 LYS A CA 1
ATOM 1314 C C . LYS A 1 174 ? -19.718 -6.934 25.521 1.00 94.44 174 LYS A C 1
ATOM 1316 O O . LYS A 1 174 ? -20.820 -6.849 26.055 1.00 94.44 174 LYS A O 1
ATOM 1321 N N . ASP A 1 175 ? -18.580 -6.650 26.155 1.00 95.00 175 ASP A N 1
ATOM 1322 C CA . ASP A 1 175 ? -18.506 -6.232 27.562 1.00 95.00 175 ASP A CA 1
ATOM 1323 C C . ASP A 1 175 ? -19.249 -4.898 27.795 1.00 95.00 175 ASP A C 1
ATOM 1325 O O . ASP A 1 175 ? -19.817 -4.681 28.861 1.00 95.00 175 ASP A O 1
ATOM 1329 N N . ALA A 1 176 ? -19.300 -4.022 26.784 1.00 96.19 176 ALA A N 1
ATOM 1330 C CA . ALA A 1 176 ? -20.031 -2.757 26.823 1.00 96.19 176 ALA A CA 1
ATOM 1331 C C . ALA A 1 176 ? -21.550 -2.881 26.582 1.00 96.19 176 ALA A C 1
ATOM 1333 O O . ALA A 1 176 ? -22.264 -1.881 26.706 1.00 96.19 176 ALA A O 1
ATOM 1334 N N . GLY A 1 177 ? -22.059 -4.063 26.212 1.00 95.56 177 GLY A N 1
ATOM 1335 C CA . GLY A 1 177 ? -23.469 -4.260 25.856 1.00 95.56 177 GLY A CA 1
ATOM 1336 C C . GLY A 1 177 ? -23.842 -3.720 24.466 1.00 95.56 177 GLY A C 1
ATOM 1337 O O . GLY A 1 177 ? -24.964 -3.242 24.256 1.00 95.56 177 GLY A O 1
ATOM 1338 N N . VAL A 1 178 ? -22.897 -3.742 23.521 1.00 94.38 178 VAL A N 1
ATOM 1339 C CA . VAL A 1 178 ? -23.127 -3.448 22.098 1.00 94.38 178 VAL A CA 1
ATOM 1340 C C . VAL A 1 178 ? -23.320 -4.779 21.365 1.00 94.38 178 VAL A C 1
ATOM 1342 O O . VAL A 1 178 ? -22.360 -5.513 21.142 1.00 94.38 178 VAL A O 1
ATOM 1345 N N . THR A 1 179 ? -24.571 -5.123 21.048 1.00 89.00 179 THR A N 1
ATOM 1346 C CA . THR A 1 179 ? -24.949 -6.414 20.436 1.00 89.00 179 THR A CA 1
ATOM 1347 C C . THR A 1 179 ? -25.049 -6.366 18.913 1.00 89.00 179 THR A C 1
ATOM 1349 O O . THR A 1 179 ? -24.955 -7.408 18.273 1.00 89.00 179 THR A O 1
ATOM 1352 N N . GLU A 1 180 ? -25.207 -5.175 18.336 1.00 92.94 180 GLU A N 1
ATOM 1353 C CA . GLU A 1 180 ? -25.245 -4.944 16.891 1.00 92.94 180 GLU A CA 1
ATOM 1354 C C . GLU A 1 180 ? -24.189 -3.910 16.499 1.00 92.94 180 GLU A C 1
ATOM 1356 O O . GLU A 1 180 ? -23.917 -2.971 17.254 1.00 92.94 180 GLU A O 1
ATOM 1361 N N . LEU A 1 181 ? -23.572 -4.097 15.328 1.00 94.38 181 LEU A N 1
ATOM 1362 C CA . LEU A 1 181 ? -22.598 -3.140 14.812 1.00 94.38 181 LEU A CA 1
ATOM 1363 C C . LEU A 1 181 ? -23.313 -1.860 14.360 1.00 94.38 181 LEU A C 1
ATOM 1365 O O . LEU A 1 181 ? -24.299 -1.963 13.626 1.00 94.38 181 LEU A O 1
ATOM 1369 N N . PRO A 1 182 ? -22.811 -0.677 14.758 1.00 95.00 182 PRO A N 1
ATOM 1370 C CA . PRO A 1 182 ? -23.419 0.592 14.391 1.00 95.00 182 PRO A CA 1
ATOM 1371 C C . PRO A 1 182 ? -23.306 0.833 12.884 1.00 95.00 182 PRO A C 1
ATOM 1373 O O . PRO A 1 182 ? -22.248 0.624 12.288 1.00 95.00 182 PRO A O 1
ATOM 1376 N N . LYS A 1 183 ? -24.402 1.289 12.283 1.00 95.44 183 LYS A N 1
ATOM 1377 C CA . LYS A 1 183 ? -24.545 1.578 10.851 1.00 95.44 183 LYS A CA 1
ATOM 1378 C C . LYS A 1 183 ? -24.742 3.065 10.574 1.00 95.44 183 LYS A C 1
ATOM 1380 O O . LYS A 1 183 ? -24.577 3.483 9.431 1.00 95.44 183 LYS A O 1
ATOM 1385 N N . THR A 1 184 ? -25.063 3.861 11.596 1.00 96.12 184 THR A N 1
ATOM 1386 C CA . THR A 1 184 ? -25.149 5.325 11.495 1.00 96.12 184 THR A CA 1
ATOM 1387 C C . THR A 1 184 ? -24.168 6.023 12.442 1.00 96.12 184 THR A C 1
ATOM 1389 O O . THR A 1 184 ? -23.723 5.426 13.431 1.00 96.12 184 THR A O 1
ATOM 1392 N N . PRO A 1 185 ? -23.822 7.299 12.185 1.00 95.44 185 PRO A N 1
ATOM 1393 C CA . PRO A 1 185 ? -23.010 8.090 13.107 1.00 95.44 185 PRO A CA 1
ATOM 1394 C C . PRO A 1 185 ? -23.597 8.160 14.524 1.00 95.44 185 PRO A C 1
ATOM 1396 O O . PRO A 1 185 ? -22.852 8.086 15.499 1.00 95.44 185 PRO A O 1
ATOM 1399 N N . GLU A 1 186 ? -24.919 8.252 14.662 1.00 96.56 186 GLU A N 1
ATOM 1400 C CA . GLU A 1 186 ? -25.610 8.318 15.955 1.00 96.56 186 GLU A CA 1
ATOM 1401 C C . GLU A 1 186 ? -25.479 6.998 16.721 1.00 96.56 186 GLU A C 1
ATOM 1403 O O . GLU A 1 186 ? -25.151 6.997 17.910 1.00 96.56 186 GLU A O 1
ATOM 1408 N N . GLU A 1 187 ? -25.668 5.866 16.036 1.00 95.62 187 GLU A N 1
ATOM 1409 C CA . GLU A 1 187 ? -25.456 4.533 16.608 1.00 95.62 187 GLU A CA 1
ATOM 1410 C C . GLU A 1 187 ? -23.995 4.331 17.020 1.00 95.62 187 GLU A C 1
ATOM 1412 O O . GLU A 1 187 ? -23.714 3.755 18.075 1.00 95.62 187 GLU A O 1
ATOM 1417 N N . PHE A 1 188 ? -23.056 4.843 16.221 1.00 96.19 188 PHE A N 1
ATOM 1418 C CA . PHE A 1 188 ? -21.633 4.778 16.528 1.00 96.19 188 PHE A CA 1
ATOM 1419 C C . PHE A 1 188 ? -21.304 5.579 17.791 1.00 96.19 188 PHE A C 1
ATOM 1421 O O . PHE A 1 188 ? -20.692 5.039 18.711 1.00 96.19 188 PHE A O 1
ATOM 1428 N N . GLN A 1 189 ? -21.785 6.820 17.906 1.00 96.19 189 GLN A N 1
ATOM 1429 C CA . GLN A 1 189 ? -21.616 7.631 19.119 1.00 96.19 189 GLN A CA 1
ATOM 1430 C C . GLN A 1 189 ? -22.258 6.970 20.349 1.00 96.19 189 GLN A C 1
ATOM 1432 O O . GLN A 1 189 ? -21.665 6.959 21.431 1.00 96.19 189 GLN A O 1
ATOM 1437 N N . ALA A 1 190 ? -23.433 6.354 20.192 1.00 96.56 190 ALA A N 1
ATOM 1438 C CA . ALA A 1 190 ? -24.083 5.605 21.265 1.00 96.56 190 ALA A CA 1
ATOM 1439 C C . ALA A 1 190 ? -23.254 4.383 21.708 1.00 96.56 190 ALA A C 1
ATOM 1441 O O . ALA A 1 190 ? -23.120 4.129 22.909 1.00 96.56 190 ALA A O 1
ATOM 1442 N N . ALA A 1 191 ? -22.648 3.654 20.765 1.00 96.69 191 ALA A N 1
ATOM 1443 C CA . ALA A 1 191 ? -21.737 2.552 21.065 1.00 96.69 191 ALA A CA 1
ATOM 1444 C C . ALA A 1 191 ? -20.474 3.041 21.797 1.00 96.69 191 ALA A C 1
ATOM 1446 O O . ALA A 1 191 ? -20.090 2.457 22.812 1.00 96.69 191 ALA A O 1
ATOM 1447 N N . LEU A 1 192 ? -19.872 4.153 21.359 1.00 96.62 192 LEU A N 1
ATOM 1448 C CA . LEU A 1 192 ? -18.720 4.762 22.034 1.00 96.62 192 LEU A CA 1
ATOM 1449 C C . LEU A 1 192 ? -19.054 5.192 23.470 1.00 96.62 192 LEU A C 1
ATOM 1451 O O . LEU A 1 192 ? -18.259 4.950 24.383 1.00 96.62 192 LEU A O 1
ATOM 1455 N N . LYS A 1 193 ? -20.243 5.769 23.694 1.00 96.44 193 LYS A N 1
ATOM 1456 C CA . LYS A 1 193 ? -20.739 6.122 25.033 1.00 96.44 193 LYS A CA 1
ATOM 1457 C C . LYS A 1 193 ? -20.864 4.886 25.928 1.00 96.44 193 LYS A C 1
ATOM 1459 O O . LYS A 1 193 ? -20.322 4.889 27.030 1.00 96.44 193 LYS A O 1
ATOM 1464 N N . LYS A 1 194 ? -21.471 3.799 25.433 1.00 96.44 194 LYS A N 1
ATOM 1465 C CA . LYS A 1 194 ? -21.545 2.518 26.162 1.00 96.44 194 LYS A CA 1
ATOM 1466 C C . LYS A 1 194 ? -20.161 1.978 26.523 1.00 96.44 194 LYS A C 1
ATOM 1468 O O . LYS A 1 194 ? -19.945 1.555 27.654 1.00 96.44 194 LYS A O 1
ATOM 1473 N N . ILE A 1 195 ? -19.206 2.020 25.592 1.00 96.88 195 ILE A N 1
ATOM 1474 C CA . ILE A 1 195 ? -17.826 1.572 25.840 1.00 96.88 195 ILE A CA 1
ATOM 1475 C C . ILE A 1 195 ? -17.172 2.413 26.938 1.00 96.88 195 ILE A C 1
ATOM 1477 O O . ILE A 1 195 ? -16.507 1.856 27.813 1.00 96.88 195 ILE A O 1
ATOM 1481 N N . LYS A 1 196 ? -17.383 3.735 26.922 1.00 95.56 196 LYS A N 1
ATOM 1482 C CA . LYS A 1 196 ? -16.839 4.656 27.925 1.00 95.56 196 LYS A CA 1
ATOM 1483 C C . LYS A 1 196 ? -17.403 4.414 29.324 1.00 95.56 196 LYS A C 1
ATOM 1485 O O . LYS A 1 196 ? -16.662 4.536 30.294 1.00 95.56 196 LYS A O 1
ATOM 1490 N N . GLU A 1 197 ? -18.697 4.127 29.415 1.00 96.50 197 GLU A N 1
ATOM 1491 C CA . GLU A 1 197 ? -19.418 3.961 30.681 1.00 96.50 197 GLU A CA 1
ATOM 1492 C C . GLU A 1 197 ? -19.195 2.574 31.298 1.00 96.50 197 GLU A C 1
ATOM 1494 O O . GLU A 1 197 ? -19.052 2.458 32.512 1.00 96.50 197 GLU A O 1
ATOM 1499 N N . ASN A 1 198 ? -19.110 1.533 30.465 1.00 96.56 198 ASN A N 1
ATOM 1500 C CA . ASN A 1 198 ? -19.147 0.141 30.923 1.00 96.56 198 ASN A CA 1
ATOM 1501 C C . ASN A 1 198 ? -17.787 -0.572 30.871 1.00 96.56 198 ASN A C 1
ATOM 1503 O O . ASN A 1 198 ? -17.675 -1.716 31.310 1.00 96.56 198 ASN A O 1
ATOM 1507 N N . THR A 1 199 ? -16.739 0.057 30.326 1.00 95.38 199 THR A N 1
ATOM 1508 C CA . THR A 1 199 ? -15.420 -0.578 30.167 1.00 95.38 199 THR A CA 1
ATOM 1509 C C . THR A 1 199 ? -14.269 0.360 30.536 1.00 95.38 199 THR A C 1
ATOM 1511 O O . THR A 1 199 ? -14.446 1.555 30.749 1.00 95.38 199 THR A O 1
ATOM 1514 N N . LYS A 1 200 ? -13.047 -0.186 30.594 1.00 94.00 200 LYS A N 1
ATOM 1515 C CA . LYS A 1 200 ? -11.803 0.588 30.781 1.00 94.00 200 LYS A CA 1
ATOM 1516 C C . LYS A 1 200 ? -11.095 0.937 29.465 1.00 94.00 200 LYS A C 1
ATOM 1518 O O . LYS A 1 200 ? -9.966 1.426 29.500 1.00 94.00 200 LYS A O 1
ATOM 1523 N N . ALA A 1 201 ? -11.695 0.618 28.319 1.00 94.69 201 ALA A N 1
ATOM 1524 C CA . ALA A 1 201 ? -11.089 0.874 27.019 1.00 94.69 201 ALA A CA 1
ATOM 1525 C C . ALA A 1 201 ? -11.209 2.355 26.636 1.00 94.69 201 ALA A C 1
ATOM 1527 O O . ALA A 1 201 ? -12.155 3.042 27.022 1.00 94.69 201 ALA A O 1
ATOM 1528 N N . ILE A 1 202 ? -10.262 2.844 25.834 1.00 94.19 202 ILE A N 1
ATOM 1529 C CA . ILE A 1 202 ? -10.413 4.129 25.142 1.00 94.19 202 ILE A CA 1
ATOM 1530 C C . ILE A 1 202 ? -11.420 3.908 24.005 1.00 94.19 202 ILE A C 1
ATOM 1532 O O . ILE A 1 202 ? -11.101 3.118 23.123 1.00 94.19 202 ILE A O 1
ATOM 1536 N N . PRO A 1 203 ? -12.601 4.561 23.979 1.00 92.12 203 PRO A N 1
ATOM 1537 C CA . PRO A 1 203 ? -13.653 4.233 23.011 1.00 92.12 203 PRO A CA 1
ATOM 1538 C C . PRO A 1 203 ? -13.232 4.394 21.551 1.00 92.12 203 PRO A C 1
ATOM 1540 O O . PRO A 1 203 ? -13.593 3.574 20.715 1.00 92.12 203 PRO A O 1
ATOM 1543 N N . LEU A 1 204 ? -12.439 5.419 21.244 1.00 92.06 204 LEU A N 1
ATOM 1544 C CA . LEU A 1 204 ? -11.882 5.659 19.920 1.00 92.06 204 LEU A CA 1
ATOM 1545 C C . LEU A 1 204 ? -10.465 6.192 20.081 1.00 92.06 204 LEU A C 1
ATOM 1547 O O . LEU A 1 204 ? -10.250 7.173 20.794 1.00 92.06 204 LEU A O 1
ATOM 1551 N N . TYR A 1 205 ? -9.503 5.524 19.451 1.00 89.62 205 TYR A N 1
ATOM 1552 C CA . TYR A 1 205 ? -8.106 5.926 19.492 1.00 89.62 205 TYR A CA 1
ATOM 1553 C C . TYR A 1 205 ? -7.742 6.579 18.162 1.00 89.62 205 TYR A C 1
ATOM 1555 O O . TYR A 1 205 ? -7.732 5.927 17.122 1.00 89.62 205 TYR A O 1
ATOM 1563 N N . THR A 1 206 ? -7.486 7.886 18.195 1.00 84.81 206 THR A N 1
ATOM 1564 C CA . THR A 1 206 ? -7.348 8.707 16.982 1.00 84.81 206 THR A CA 1
ATOM 1565 C C . THR A 1 206 ? -5.996 8.579 16.295 1.00 84.81 206 THR A C 1
ATOM 1567 O O . THR A 1 206 ? -5.886 8.997 15.154 1.00 84.81 206 THR A O 1
ATOM 1570 N N . ASN A 1 207 ? -4.962 8.058 16.971 1.00 86.75 207 ASN A N 1
ATOM 1571 C CA . ASN A 1 207 ? -3.578 8.108 16.479 1.00 86.75 207 ASN A CA 1
ATOM 1572 C C . ASN A 1 207 ? -3.134 9.528 16.055 1.00 86.75 207 ASN A C 1
ATOM 1574 O O . ASN A 1 207 ? -2.347 9.677 15.135 1.00 86.75 207 ASN A O 1
ATOM 1578 N N . PHE A 1 208 ? -3.601 10.580 16.742 1.00 80.25 208 PHE A N 1
ATOM 1579 C CA . PHE A 1 208 ? -3.406 11.982 16.325 1.00 80.25 208 PHE A CA 1
ATOM 1580 C C . PHE A 1 208 ? -1.946 12.402 16.048 1.00 80.25 208 PHE A C 1
ATOM 1582 O O . PHE A 1 208 ? -1.718 13.311 15.260 1.00 80.25 208 PHE A O 1
ATOM 1589 N N . ALA A 1 209 ? -0.960 11.767 16.692 1.00 81.38 209 ALA A N 1
ATOM 1590 C CA . ALA A 1 209 ? 0.459 12.055 16.461 1.00 81.38 209 ALA A CA 1
ATOM 1591 C C . ALA A 1 209 ? 0.957 11.609 15.070 1.00 81.38 209 ALA A C 1
ATOM 1593 O O . ALA A 1 209 ? 1.969 12.112 14.594 1.00 81.38 209 ALA A O 1
ATOM 1594 N N . GLU A 1 210 ? 0.243 10.690 14.425 1.00 80.44 210 GLU A N 1
ATOM 1595 C CA . GLU A 1 210 ? 0.580 10.112 13.132 1.00 80.44 210 GLU A CA 1
ATOM 1596 C C . GLU A 1 210 ? -0.246 10.794 12.035 1.00 80.44 210 GLU A C 1
ATOM 1598 O O . GLU A 1 210 ? -1.431 10.504 11.861 1.00 80.44 210 GLU A O 1
ATOM 1603 N N . ALA A 1 211 ? 0.369 11.700 11.268 1.00 77.81 211 ALA A N 1
ATOM 1604 C CA . ALA A 1 211 ? -0.338 12.466 10.235 1.00 77.81 211 ALA A CA 1
ATOM 1605 C C . ALA A 1 211 ? -1.036 11.564 9.198 1.00 77.81 211 ALA A C 1
ATOM 1607 O O . ALA A 1 211 ? -2.155 11.856 8.774 1.00 77.81 211 ALA A O 1
ATOM 1608 N N . TRP A 1 212 ? -0.419 10.430 8.844 1.00 78.44 212 TRP A N 1
ATOM 1609 C CA . TRP A 1 212 ? -0.997 9.455 7.916 1.00 78.44 212 TRP A CA 1
ATOM 1610 C C . TRP A 1 212 ? -2.294 8.829 8.448 1.00 78.44 212 TRP A C 1
ATOM 1612 O O . TRP A 1 212 ? -3.188 8.558 7.656 1.00 78.44 212 TRP A O 1
ATOM 1622 N N . ALA A 1 213 ? -2.452 8.656 9.765 1.00 79.19 213 ALA A N 1
ATOM 1623 C CA . ALA A 1 213 ? -3.657 8.069 10.366 1.00 79.19 213 ALA A CA 1
ATOM 1624 C C . ALA A 1 213 ? -4.860 9.031 10.377 1.00 79.19 213 ALA A C 1
ATOM 1626 O O . ALA A 1 213 ? -5.988 8.621 10.644 1.00 79.19 213 ALA A O 1
ATOM 1627 N N . MET A 1 214 ? -4.614 10.312 10.091 1.00 80.81 214 MET A N 1
ATOM 1628 C CA . MET A 1 214 ? -5.636 11.349 9.953 1.00 80.81 214 MET A CA 1
ATOM 1629 C C . MET A 1 214 ? -5.989 11.626 8.483 1.00 80.81 214 MET A C 1
ATOM 1631 O O . MET A 1 214 ? -6.894 12.418 8.211 1.00 80.81 214 MET A O 1
ATOM 1635 N N . ALA A 1 215 ? -5.291 10.996 7.530 1.00 68.44 215 ALA A N 1
ATOM 1636 C CA . ALA A 1 215 ? -5.532 11.185 6.106 1.00 68.44 215 ALA A CA 1
ATOM 1637 C C . ALA A 1 215 ? -6.843 10.501 5.657 1.00 68.44 215 ALA A C 1
ATOM 1639 O O . ALA A 1 215 ? -7.172 9.413 6.153 1.00 68.44 215 ALA A O 1
ATOM 1640 N N . PRO A 1 216 ? -7.590 11.090 4.699 1.00 56.91 216 PRO A N 1
ATOM 1641 C CA . PRO A 1 216 ? -8.825 10.503 4.184 1.00 56.91 216 PRO A CA 1
ATOM 1642 C C . PRO A 1 216 ? -8.617 9.069 3.675 1.00 56.91 216 PRO A C 1
ATOM 1644 O O . PRO A 1 216 ? -7.683 8.804 2.925 1.00 56.91 216 PRO A O 1
ATOM 1647 N N . GLY A 1 217 ? -9.503 8.147 4.064 1.00 53.47 217 GLY A N 1
ATOM 1648 C CA . GLY A 1 217 ? -9.489 6.753 3.599 1.00 53.47 217 GLY A CA 1
ATOM 1649 C C . GLY A 1 217 ? -8.693 5.770 4.466 1.00 53.47 217 GLY A C 1
ATOM 1650 O O . GLY A 1 217 ? -8.795 4.563 4.239 1.00 53.47 217 GLY A O 1
ATOM 1651 N N . THR A 1 218 ? -7.972 6.238 5.491 1.00 50.78 218 THR A N 1
ATOM 1652 C CA . THR A 1 218 ? -7.257 5.350 6.421 1.00 50.78 218 THR A CA 1
ATOM 1653 C C . THR A 1 218 ? -8.189 4.745 7.484 1.00 50.78 218 THR A C 1
ATOM 1655 O O . THR A 1 218 ? -9.115 5.418 7.953 1.00 50.78 218 THR A O 1
ATOM 1658 N N . PRO A 1 219 ? -8.006 3.464 7.872 1.00 48.78 219 PRO A N 1
ATOM 1659 C CA . PRO A 1 219 ? -8.831 2.847 8.903 1.00 48.78 219 PRO A CA 1
ATOM 1660 C C . PRO A 1 219 ? -8.632 3.543 10.251 1.00 48.78 219 PRO A C 1
ATOM 1662 O O . PRO A 1 219 ? -7.531 3.567 10.802 1.00 48.78 219 PRO A O 1
ATOM 1665 N N . THR A 1 220 ? -9.714 4.060 10.826 1.00 53.59 220 THR A N 1
ATOM 1666 C CA . THR A 1 220 ? -9.699 4.576 12.197 1.00 53.59 220 THR A CA 1
ATOM 1667 C C . THR A 1 220 ? -9.928 3.426 13.178 1.00 53.59 220 THR A C 1
ATOM 1669 O O . THR A 1 220 ? -10.737 2.525 12.945 1.00 53.59 220 THR A O 1
ATOM 1672 N N . SER A 1 221 ? -9.185 3.413 14.286 1.00 50.62 221 SER A N 1
ATOM 1673 C CA . SER A 1 221 ? -9.315 2.371 15.311 1.00 50.62 221 SER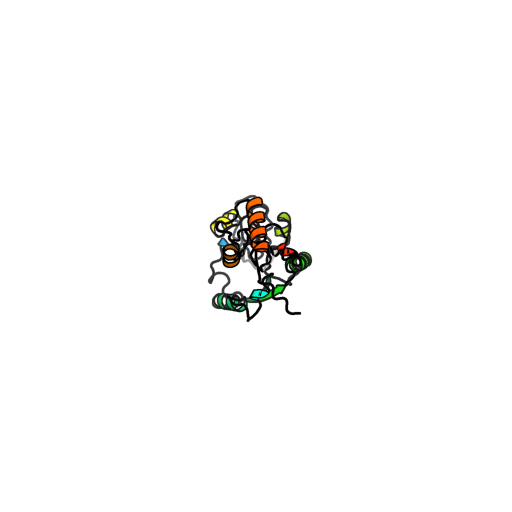 A CA 1
ATOM 1674 C C . SER A 1 221 ? -10.334 2.791 16.372 1.00 50.62 221 SER A C 1
ATOM 1676 O O . SER A 1 221 ? -10.100 3.724 17.145 1.00 50.62 221 SER A O 1
ATOM 1678 N N . ALA A 1 222 ? -11.462 2.085 16.455 1.00 48.09 222 ALA A N 1
ATOM 1679 C CA . ALA A 1 222 ? -12.396 2.210 17.567 1.00 48.09 222 ALA A CA 1
ATOM 1680 C C . ALA A 1 222 ? -12.077 1.145 18.626 1.00 48.09 222 ALA A C 1
ATOM 1682 O O . ALA A 1 222 ? -11.996 -0.043 18.341 1.00 48.09 222 ALA A O 1
ATOM 1683 N N . ALA A 1 223 ? -11.918 1.562 19.876 1.00 54.34 223 ALA A N 1
ATOM 1684 C CA . ALA A 1 223 ? -11.711 0.696 21.032 1.00 54.34 223 ALA A CA 1
ATOM 1685 C C . ALA A 1 223 ? -10.439 -0.168 21.002 1.00 54.34 223 ALA A C 1
ATOM 1687 O O . ALA A 1 223 ? -10.501 -1.392 20.866 1.00 54.34 223 ALA A O 1
ATOM 1688 N N . THR A 1 224 ? -9.277 0.446 21.254 1.00 38.53 224 THR A N 1
ATOM 1689 C CA . THR A 1 224 ? -8.027 -0.301 21.480 1.00 38.53 224 THR A CA 1
ATOM 1690 C C . THR A 1 224 ? -7.293 0.100 22.765 1.00 38.53 224 THR A C 1
ATOM 1692 O O . THR A 1 224 ? -7.037 1.274 23.017 1.00 38.53 224 THR A O 1
ATOM 1695 N N . ARG A 1 225 ? -6.899 -0.953 23.507 1.00 42.50 225 ARG A N 1
ATOM 1696 C CA . ARG A 1 225 ? -6.154 -1.071 24.784 1.00 42.50 225 ARG A CA 1
ATOM 1697 C C . ARG A 1 225 ? -6.942 -0.855 26.097 1.00 42.50 225 ARG A C 1
ATOM 1699 O O . ARG A 1 225 ? -7.569 0.186 26.283 1.00 42.50 225 ARG A O 1
ATOM 1706 N N . PRO A 1 226 ? -6.840 -1.797 27.065 1.00 40.66 226 PRO A N 1
ATOM 1707 C CA . PRO A 1 226 ? -6.991 -1.480 28.483 1.00 40.66 226 PRO A CA 1
ATOM 1708 C C . PRO A 1 226 ? -5.904 -0.475 28.872 1.00 40.66 226 PRO A C 1
ATOM 1710 O O . PRO A 1 226 ? -4.755 -0.612 28.446 1.00 40.66 226 PRO A O 1
ATOM 1713 N N . ALA A 1 227 ? -6.252 0.530 29.672 1.00 41.56 227 ALA A N 1
ATOM 1714 C CA . ALA A 1 227 ? -5.290 1.493 30.188 1.00 41.56 227 ALA A CA 1
ATOM 1715 C C . ALA A 1 227 ? -4.216 0.799 31.051 1.00 41.56 227 ALA A C 1
ATOM 1717 O O . ALA A 1 227 ? -4.408 0.578 32.243 1.00 41.56 227 ALA A O 1
ATOM 1718 N N . THR A 1 228 ? -3.070 0.478 30.455 1.00 42.44 228 THR A N 1
ATOM 1719 C CA . THR A 1 228 ? -1.806 0.277 31.168 1.00 42.44 228 THR A CA 1
ATOM 1720 C C . THR A 1 228 ? -0.814 1.329 30.682 1.00 42.44 228 THR A C 1
ATOM 1722 O O . THR A 1 228 ? 0.004 1.097 29.794 1.00 42.44 228 THR A O 1
ATOM 1725 N N . ARG A 1 229 ? -0.924 2.533 31.254 1.00 34.19 229 ARG A N 1
ATOM 1726 C CA . ARG A 1 229 ? 0.236 3.412 31.431 1.00 34.19 229 ARG A CA 1
ATOM 1727 C C . ARG A 1 229 ? 0.889 2.974 32.738 1.00 34.19 229 ARG A C 1
ATOM 1729 O O . ARG A 1 229 ? 0.299 3.173 33.796 1.00 34.19 229 ARG A O 1
ATOM 1736 N N . SER A 1 230 ? 2.054 2.339 32.660 1.00 39.94 230 SER A N 1
ATOM 1737 C CA . SER A 1 230 ? 3.013 2.427 33.757 1.00 39.94 230 SER A CA 1
ATOM 1738 C C . SER A 1 230 ? 3.540 3.860 33.790 1.00 39.94 230 SER A C 1
ATOM 1740 O O . SER A 1 230 ? 3.741 4.464 32.733 1.00 39.94 230 SER A O 1
ATOM 1742 N N . SER A 1 231 ? 3.660 4.370 35.012 1.00 42.25 231 SER A N 1
ATOM 1743 C CA . SER A 1 231 ? 4.352 5.593 35.430 1.00 42.25 231 SER A CA 1
ATOM 1744 C C . SER A 1 231 ? 5.634 5.887 34.665 1.00 42.25 231 SER A C 1
ATOM 1746 O O . SER A 1 231 ? 6.381 4.906 34.440 1.00 42.25 231 SER A O 1
#